Protein 8QCW (pdb70)

Structure (mmCIF, N/CA/C/O backbone):
data_8QCW
#
_entry.id   8QCW
#
_cell.length_a   55.318
_cell.length_b   69.323
_cell.length_c   99.641
_cell.angle_alpha   90.00
_cell.angle_beta   90.00
_cell.angle_gamma   90.00
#
_symmetry.space_group_name_H-M   'P 21 21 21'
#
loop_
_entity.id
_entity.type
_entity.pdbx_description
1 polymer 'non-specific serine/threonine protein kinase'
2 water water
#
loop_
_atom_site.group_PDB
_atom_site.id
_atom_site.type_symbol
_atom_site.label_atom_id
_atom_site.label_alt_id
_atom_site.label_comp_id
_atom_site.label_asym_id
_atom_site.label_entity_id
_atom_site.label_seq_id
_atom_site.pdbx_PDB_ins_code
_atom_site.Cartn_x
_atom_site.Cartn_y
_atom_site.Cartn_z
_atom_site.occupancy
_atom_site.B_iso_or_equiv
_atom_site.auth_seq_id
_atom_site.auth_comp_id
_atom_site.auth_asym_id
_atom_site.auth_atom_id
_atom_site.pdbx_PDB_model_num
ATOM 1 N N . ASN A 1 101 ? 3.373 7.908 27.316 1.00 101.20 101 ASN A N 1
ATOM 2 C CA . ASN A 1 101 ? 2.597 8.903 26.524 1.00 101.06 101 ASN A CA 1
ATOM 3 C C . ASN A 1 101 ? 1.505 8.156 25.756 1.00 99.42 101 ASN A C 1
ATOM 4 O O . ASN A 1 101 ? 0.447 7.882 26.320 1.00 101.06 101 ASN A O 1
ATOM 9 N N . GLU A 1 102 ? 1.769 7.835 24.479 1.00 96.81 102 GLU A N 1
ATOM 10 C CA . GLU A 1 102 ? 0.920 6.981 23.657 1.00 93.16 102 GLU A CA 1
ATOM 11 C C . GLU A 1 102 ? -0.459 7.616 23.458 1.00 93.75 102 GLU A C 1
ATOM 12 O O . GLU A 1 102 ? -0.774 8.055 22.353 1.00 92.76 102 GLU A O 1
ATOM 18 N N . LYS A 1 103 ? -1.272 7.640 24.524 1.00 94.07 103 LYS A N 1
ATOM 19 C CA . LYS A 1 103 ? -2.620 8.193 24.506 1.00 91.80 103 LYS A CA 1
ATOM 20 C C . LYS A 1 103 ? -3.517 7.382 23.570 1.00 91.82 103 LYS A C 1
ATOM 21 O O . LYS A 1 103 ? -4.364 7.942 22.876 1.00 91.97 103 LYS A O 1
ATOM 27 N N . ASP A 1 104 ? -3.323 6.057 23.570 1.00 91.75 104 ASP A N 1
ATOM 28 C CA . ASP A 1 104 ? -4.284 5.133 22.991 1.00 89.95 104 ASP A CA 1
ATOM 29 C C . ASP A 1 104 ? -5.164 4.615 24.125 1.00 87.49 104 ASP A C 1
ATOM 30 O O . ASP A 1 104 ? -4.766 4.647 25.289 1.00 89.09 104 ASP A O 1
ATOM 35 N N . ILE A 1 105 ? -6.347 4.115 23.763 1.00 83.52 105 ILE A N 1
ATOM 36 C CA . ILE A 1 105 ? -7.472 4.039 24.682 1.00 82.21 105 ILE A CA 1
ATOM 37 C C . ILE A 1 105 ? -8.045 2.625 24.681 1.00 77.96 105 ILE A C 1
ATOM 38 O O . ILE A 1 105 ? -7.650 1.790 23.870 1.00 80.82 105 ILE A O 1
ATOM 43 N N . GLU A 1 106 ? -8.993 2.380 25.595 1.00 72.46 106 GLU A N 1
ATOM 44 C CA . GLU A 1 106 ? -9.613 1.073 25.737 1.00 71.85 106 GLU A CA 1
ATOM 45 C C . GLU A 1 106 ? -10.854 1.000 24.851 1.00 68.00 106 GLU A C 1
ATOM 46 O O . GLU A 1 106 ? -11.384 2.022 24.426 1.00 67.26 106 GLU A O 1
ATOM 52 N N . ALA A 1 107 ? -11.303 -0.231 24.586 1.00 65.11 107 ALA A N 1
ATOM 53 C CA . ALA A 1 107 ? -12.584 -0.479 23.946 1.00 62.83 107 ALA A CA 1
ATOM 54 C C . ALA A 1 107 ? -13.480 -1.250 24.909 1.00 61.05 107 ALA A C 1
ATOM 55 O O . ALA A 1 107 ? -13.003 -1.796 25.901 1.00 63.26 107 ALA A O 1
ATOM 57 N N . SER A 1 108 ? -14.781 -1.274 24.604 1.00 60.02 108 SER A N 1
ATOM 58 C CA . SER A 1 108 ? -15.731 -2.146 25.276 1.00 60.08 108 SER A CA 1
ATOM 59 C C . SER A 1 108 ? -16.512 -2.913 24.211 1.00 62.48 108 SER A C 1
ATOM 60 O O . SER A 1 108 ? -16.847 -2.345 23.176 1.00 63.82 108 SER A O 1
ATOM 63 N N . ILE A 1 109 ? -16.776 -4.204 24.460 1.00 63.17 109 ILE A N 1
ATOM 64 C CA . ILE A 1 109 ? -17.333 -5.086 23.443 1.00 65.61 109 ILE A CA 1
ATOM 65 C C . ILE A 1 109 ? -18.747 -5.512 23.842 1.00 68.74 109 ILE A C 1
ATOM 66 O O . ILE A 1 109 ? -19.036 -5.698 25.022 1.00 70.53 109 ILE A O 1
ATOM 71 N N . VAL A 1 110 ? -19.616 -5.655 22.829 1.00 71.65 110 VAL A N 1
ATOM 72 C CA . VAL A 1 110 ? -20.962 -6.186 22.981 1.00 73.82 110 VAL A CA 1
ATOM 73 C C . VAL A 1 110 ? -21.155 -7.273 21.924 1.00 78.28 110 VAL A C 1
ATOM 74 O O . VAL A 1 110 ? -21.192 -6.970 20.733 1.00 76.74 110 VAL A O 1
ATOM 78 N N . SER A 1 111 ? -21.292 -8.530 22.370 1.00 86.27 111 SER A N 1
ATOM 79 C CA . SER A 1 111 ? -21.167 -9.685 21.491 1.00 89.54 111 SER A CA 1
ATOM 80 C C . SER A 1 111 ? -22.242 -10.731 21.787 1.00 92.08 111 SER A C 1
ATOM 81 O O . SER A 1 111 ? -22.934 -10.655 22.800 1.00 94.35 111 SER A O 1
ATOM 84 N N . GLY A 1 112 ? -22.363 -11.706 20.874 1.00 91.96 112 GLY A N 1
ATOM 85 C CA . GLY A 1 112 ? -23.243 -12.852 21.049 1.00 90.93 112 GLY A CA 1
ATOM 86 C C . GLY A 1 112 ? -23.988 -13.240 19.771 1.00 92.34 112 GLY A C 1
ATOM 87 O O . GLY A 1 112 ? -25.193 -13.482 19.817 1.00 87.35 112 GLY A O 1
ATOM 88 N N . ASN A 1 113 ? -23.265 -13.280 18.640 1.00 95.16 113 ASN A N 1
ATOM 89 C CA . ASN A 1 113 ? -23.750 -13.810 17.369 1.00 92.37 113 ASN A CA 1
ATOM 90 C C . ASN A 1 113 ? -24.826 -12.917 16.744 1.00 91.47 113 ASN A C 1
ATOM 91 O O . ASN A 1 113 ? -24.922 -12.853 15.520 1.00 88.12 113 ASN A O 1
ATOM 96 N N . GLY A 1 114 ? -25.648 -12.258 17.573 1.00 92.00 114 GLY A N 1
ATOM 97 C CA . GLY A 1 114 ? -26.648 -11.317 17.090 1.00 91.79 114 GLY A CA 1
ATOM 98 C C . GLY A 1 114 ? -26.018 -10.035 16.547 1.00 92.64 114 GLY A C 1
ATOM 99 O O . GLY A 1 114 ? -26.356 -9.595 15.450 1.00 89.61 114 GLY A O 1
ATOM 100 N N . THR A 1 115 ? -25.113 -9.442 17.339 1.00 95.36 115 THR A N 1
ATOM 101 C CA . THR A 1 115 ? -24.386 -8.239 16.956 1.00 90.91 115 THR A CA 1
ATOM 102 C C . THR A 1 115 ? -22.948 -8.330 17.466 1.00 87.69 115 THR A C 1
ATOM 103 O O . THR A 1 115 ? -22.624 -9.211 18.261 1.00 88.17 115 THR A O 1
ATOM 107 N N . GLU A 1 116 ? -22.096 -7.405 17.000 1.00 80.56 116 GLU A N 1
ATOM 108 C CA . GLU A 1 116 ? -20.687 -7.376 17.367 1.00 76.03 116 GLU A CA 1
ATOM 109 C C . GLU A 1 116 ? -20.199 -5.927 17.354 1.00 72.28 116 GLU A C 1
ATOM 110 O O . GLU A 1 116 ? -19.676 -5.458 16.345 1.00 74.88 116 GLU A O 1
ATOM 116 N N . THR A 1 117 ? -20.361 -5.236 18.493 1.00 65.48 117 THR A N 1
ATOM 117 C CA . THR A 1 117 ? -20.134 -3.801 18.581 1.00 59.47 117 THR A CA 1
ATOM 118 C C . THR A 1 117 ? -18.925 -3.501 19.466 1.00 56.00 117 THR A C 1
ATOM 119 O O . THR A 1 117 ? -18.688 -4.194 20.451 1.00 55.65 117 THR A O 1
ATOM 123 N N . GLY A 1 118 ? -18.172 -2.455 19.098 1.00 53.80 118 GLY A N 1
ATOM 124 C CA . GLY A 1 118 ? -17.087 -1.930 19.912 1.00 53.67 118 GLY A CA 1
ATOM 125 C C . GLY A 1 118 ? -17.252 -0.428 20.137 1.00 56.26 118 GLY A C 1
ATOM 126 O O . GLY A 1 118 ? -17.476 0.305 19.179 1.00 55.27 118 GLY A O 1
ATOM 127 N N . GLN A 1 119 ? -17.137 0.013 21.401 1.00 60.58 119 GLN A N 1
ATOM 128 C CA . GLN A 1 119 ? -17.398 1.396 21.786 1.00 62.47 119 GLN A CA 1
ATOM 129 C C . GLN A 1 119 ? -16.088 2.098 22.145 1.00 62.98 119 GLN A C 1
ATOM 130 O O . GLN A 1 119 ? -15.212 1.493 22.758 1.00 61.48 119 GLN A O 1
ATOM 136 N N . ILE A 1 120 ? -15.991 3.390 21.786 1.00 65.91 120 ILE A N 1
ATOM 137 C CA . ILE A 1 120 ? -14.733 4.128 21.746 1.00 67.29 120 ILE A CA 1
ATOM 138 C C . ILE A 1 120 ? -15.008 5.613 22.017 1.00 68.52 120 ILE A C 1
ATOM 139 O O . ILE A 1 120 ? -16.157 6.049 21.985 1.00 67.03 120 ILE A O 1
ATOM 144 N N . ILE A 1 121 ? -13.940 6.383 22.281 1.00 72.24 121 ILE A N 1
ATOM 145 C CA . ILE A 1 121 ? -14.028 7.720 22.859 1.00 81.64 121 ILE A CA 1
ATOM 146 C C . ILE A 1 121 ? -13.828 8.831 21.822 1.00 82.46 121 ILE A C 1
ATOM 147 O O . ILE A 1 121 ? -13.981 10.000 22.167 1.00 85.24 121 ILE A O 1
ATOM 152 N N . THR A 1 122 ? -13.481 8.478 20.577 1.00 81.62 122 THR A N 1
ATOM 153 C CA . THR A 1 122 ? -12.945 9.415 19.592 1.00 81.41 122 THR A CA 1
ATOM 154 C C . THR A 1 122 ? -11.702 10.087 20.189 1.00 84.63 122 THR A C 1
ATOM 155 O O . THR A 1 122 ? -10.841 9.392 20.721 1.00 88.84 122 THR A O 1
ATOM 159 N N . THR A 1 123 ? -11.558 11.414 20.060 1.00 86.56 123 THR A N 1
ATOM 160 C CA . THR A 1 123 ? -10.399 12.112 20.603 1.00 87.75 123 THR A CA 1
ATOM 161 C C . THR A 1 123 ? -10.863 13.343 21.385 1.00 84.65 123 THR A C 1
ATOM 162 O O . THR A 1 123 ? -12.058 13.623 21.457 1.00 83.26 123 THR A O 1
ATOM 166 N N . ALA A 1 124 ? -9.907 14.049 22.002 1.00 83.44 124 ALA A N 1
ATOM 167 C CA . ALA A 1 124 ? -10.162 15.334 22.633 1.00 79.53 124 ALA A CA 1
ATOM 168 C C . ALA A 1 124 ? -8.833 16.069 22.850 1.00 77.28 124 ALA A C 1
ATOM 169 O O . ALA A 1 124 ? -8.877 17.311 22.958 1.00 74.96 124 ALA A O 1
ATOM 171 N N . GLN A 1 131 ? -12.407 18.933 23.141 1.00 84.17 131 GLN A N 1
ATOM 172 C CA . GLN A 1 131 ? -11.981 18.897 24.569 1.00 82.78 131 GLN A CA 1
ATOM 173 C C . GLN A 1 131 ? -12.808 17.868 25.344 1.00 82.16 131 GLN A C 1
ATOM 174 O O . GLN A 1 131 ? -12.245 17.124 26.145 1.00 80.68 131 GLN A O 1
ATOM 180 N N . PRO A 1 132 ? -14.151 17.789 25.166 1.00 79.91 132 PRO A N 1
ATOM 181 C CA . PRO A 1 132 ? -14.920 16.652 25.674 1.00 76.64 132 PRO A CA 1
ATOM 182 C C . PRO A 1 132 ? -14.950 15.502 24.670 1.00 74.85 132 PRO A C 1
ATOM 183 O O . PRO A 1 132 ? -15.272 15.706 23.500 1.00 76.56 132 PRO A O 1
ATOM 187 N N . LYS A 1 133 ? -14.603 14.297 25.140 1.00 70.82 133 LYS A N 1
ATOM 188 C CA . LYS A 1 133 ? -14.607 13.105 24.308 1.00 67.42 133 LYS A CA 1
ATOM 189 C C . LYS A 1 133 ? -16.050 12.690 24.028 1.00 63.34 133 LYS A C 1
ATOM 190 O O . LYS A 1 133 ? -16.961 13.064 24.764 1.00 63.49 133 LYS A O 1
ATOM 196 N N . GLN A 1 134 ? -16.241 11.911 22.957 1.00 60.05 134 GLN A N 1
ATOM 197 C CA . GLN A 1 134 ? -17.570 11.543 22.496 1.00 59.46 134 GLN A CA 1
ATOM 198 C C . GLN A 1 134 ? -17.607 10.049 22.187 1.00 58.47 134 GLN A C 1
ATOM 199 O O . GLN A 1 134 ? -16.603 9.469 21.787 1.00 55.99 134 GLN A O 1
ATOM 205 N N . THR A 1 135 ? -18.783 9.439 22.363 1.00 60.14 135 THR A N 1
ATOM 206 C CA . THR A 1 135 ? -18.961 8.024 22.080 1.00 60.62 135 THR A CA 1
ATOM 207 C C . THR A 1 135 ? -18.896 7.811 20.570 1.00 57.12 135 THR A C 1
ATOM 208 O O . THR A 1 135 ? -19.553 8.524 19.814 1.00 53.60 135 THR A O 1
ATOM 212 N N . ILE A 1 136 ? -18.075 6.841 20.149 1.00 55.33 136 ILE A N 1
ATOM 213 C CA . ILE A 1 136 ? -18.085 6.354 18.779 1.00 55.47 136 ILE A CA 1
ATOM 214 C C . ILE A 1 136 ? -18.038 4.827 18.818 1.00 53.46 136 ILE A C 1
ATOM 215 O O . ILE A 1 136 ? -17.281 4.242 19.589 1.00 49.18 136 ILE A O 1
ATOM 220 N N . SER A 1 137 ? -18.870 4.195 17.984 1.00 54.39 137 SER A N 1
ATOM 221 C CA . SER A 1 137 ? -19.041 2.752 17.999 1.00 54.05 137 SER A CA 1
ATOM 222 C C . SER A 1 137 ? -18.869 2.191 16.590 1.00 53.74 137 SER A C 1
ATOM 223 O O . SER A 1 137 ? -19.003 2.918 15.608 1.00 52.49 137 SER A O 1
ATOM 226 N N . TYR A 1 138 ? -18.566 0.889 16.515 1.00 53.57 138 TYR A N 1
ATOM 227 C CA . TYR A 1 138 ? -18.438 0.181 15.251 1.00 52.48 138 TYR A CA 1
ATOM 228 C C . TYR A 1 138 ? -19.079 -1.199 15.381 1.00 53.93 138 TYR A C 1
ATOM 229 O O . TYR A 1 138 ? -18.748 -1.944 16.300 1.00 55.59 138 TYR A O 1
ATOM 238 N N . MET A 1 139 ? -19.998 -1.531 14.465 1.00 53.55 139 MET A N 1
ATOM 239 C CA . MET A 1 139 ? -20.393 -2.916 14.263 1.00 54.57 139 MET A CA 1
ATOM 240 C C . MET A 1 139 ? -19.348 -3.583 13.374 1.00 55.08 139 MET A C 1
ATOM 241 O O . MET A 1 139 ? -19.147 -3.156 12.240 1.00 58.23 139 MET A O 1
ATOM 246 N N . ALA A 1 140 ? -18.676 -4.614 13.900 1.00 54.04 140 ALA A N 1
ATOM 247 C CA . ALA A 1 140 ? -17.689 -5.356 13.132 1.00 52.99 140 ALA A CA 1
ATOM 248 C C . ALA A 1 140 ? -18.407 -6.268 12.143 1.00 54.95 140 ALA A C 1
ATOM 249 O O . ALA A 1 140 ? -19.548 -6.659 12.382 1.00 54.55 140 ALA A O 1
ATOM 251 N N . GLU A 1 141 ? -17.729 -6.585 11.032 1.00 58.06 141 GLU A N 1
ATOM 252 C CA . GLU A 1 141 ? -18.241 -7.526 10.047 1.00 61.16 141 GLU A CA 1
ATOM 253 C C . GLU A 1 141 ? -17.152 -7.851 9.025 1.00 64.22 141 GLU A C 1
ATOM 254 O O . GLU A 1 141 ? -16.283 -7.023 8.769 1.00 72.18 141 GLU A O 1
ATOM 260 N N . ARG A 1 142 ? -17.214 -9.065 8.460 1.00 62.13 142 ARG A N 1
ATOM 261 C CA . ARG A 1 142 ? -16.522 -9.418 7.227 1.00 61.78 142 ARG A CA 1
ATOM 262 C C . ARG A 1 142 ? -15.031 -9.086 7.306 1.00 59.70 142 ARG A C 1
ATOM 263 O O . ARG A 1 142 ? -14.625 -7.946 7.085 1.00 59.90 142 ARG A O 1
ATOM 271 N N . VAL A 1 143 ? -14.216 -10.106 7.595 1.00 57.41 143 VAL A N 1
ATOM 272 C CA . VAL A 1 143 ? -12.770 -10.002 7.469 1.00 55.97 143 VAL A CA 1
ATOM 273 C C . VAL A 1 143 ? -12.423 -9.956 5.981 1.00 54.46 143 VAL A C 1
ATOM 274 O O . VAL A 1 143 ? -13.013 -10.687 5.189 1.00 55.04 143 VAL A O 1
ATOM 278 N N . VAL A 1 144 ? -11.463 -9.093 5.615 1.00 54.45 144 VAL A N 1
ATOM 279 C CA . VAL A 1 144 ? -11.131 -8.844 4.218 1.00 55.28 144 VAL A CA 1
ATOM 280 C C . VAL A 1 144 ? -9.622 -8.966 3.998 1.00 56.23 144 VAL A C 1
ATOM 281 O O . VAL A 1 144 ? -9.084 -8.383 3.058 1.00 55.04 144 VAL A O 1
ATOM 285 N N . GLY A 1 145 ? -8.949 -9.751 4.848 1.00 57.52 145 GLY A N 1
ATOM 286 C CA . GLY A 1 145 ? -7.504 -9.903 4.782 1.00 59.30 145 GLY A CA 1
ATOM 287 C C . GLY A 1 145 ? -6.917 -10.223 6.153 1.00 60.93 145 GLY A C 1
ATOM 288 O O . GLY A 1 145 ? -7.583 -10.034 7.170 1.00 61.90 145 GLY A O 1
ATOM 289 N N . THR A 1 146 ? -5.668 -10.705 6.163 1.00 62.27 146 THR A N 1
ATOM 290 C CA . THR A 1 146 ? -5.005 -11.091 7.399 1.00 64.01 146 THR A CA 1
ATOM 291 C C . THR A 1 146 ? -3.627 -10.434 7.472 1.00 64.81 146 THR A C 1
ATOM 292 O O . THR A 1 146 ? -3.523 -9.246 7.773 1.00 65.93 146 THR A O 1
ATOM 296 N N . GLY A 1 147 ? -2.580 -11.217 7.184 1.00 63.68 147 GLY A N 1
ATOM 297 C CA . GLY A 1 147 ? -1.210 -10.832 7.484 1.00 63.94 147 GLY A CA 1
ATOM 298 C C . GLY A 1 147 ? -0.668 -11.617 8.676 1.00 62.71 147 GLY A C 1
ATOM 299 O O . GLY A 1 147 ? -1.435 -12.243 9.408 1.00 61.32 147 GLY A O 1
ATOM 300 N N . SER A 1 148 ? 0.657 -11.560 8.860 1.00 61.74 148 SER A N 1
ATOM 301 C CA . SER A 1 148 ? 1.344 -12.342 9.878 1.00 62.51 148 SER A CA 1
ATOM 302 C C . SER A 1 148 ? 0.972 -11.858 11.277 1.00 63.14 148 SER A C 1
ATOM 303 O O . SER A 1 148 ? 0.985 -12.644 12.222 1.00 61.93 148 SER A O 1
ATOM 306 N N . PHE A 1 149 ? 0.669 -10.560 11.402 1.00 66.59 149 PHE A N 1
ATOM 307 C CA . PHE A 1 149 ? 0.227 -9.987 12.662 1.00 71.01 149 PHE A CA 1
ATOM 308 C C . PHE A 1 149 ? -1.045 -9.176 12.430 1.00 67.83 149 PHE A C 1
ATOM 309 O O . PHE A 1 149 ? -0.984 -7.994 12.097 1.00 64.65 149 PHE A O 1
ATOM 317 N N . GLY A 1 150 ? -2.190 -9.849 12.589 1.00 66.55 150 GLY A N 1
ATOM 318 C CA . GLY A 1 150 ? -3.482 -9.186 12.642 1.00 67.04 150 GLY A CA 1
ATOM 319 C C . GLY A 1 150 ? -4.384 -9.553 11.467 1.00 64.35 150 GLY A C 1
ATOM 320 O O . GLY A 1 150 ? -4.022 -10.378 10.629 1.00 62.96 150 GLY A O 1
ATOM 321 N N . VAL A 1 151 ? -5.569 -8.927 11.442 1.00 61.03 151 VAL A N 1
ATOM 322 C CA . VAL A 1 151 ? -6.538 -9.084 10.369 1.00 56.92 151 VAL A CA 1
ATOM 323 C C . VAL A 1 151 ? -7.192 -7.732 10.101 1.00 53.30 151 VAL A C 1
ATOM 324 O O . VAL A 1 151 ? -7.372 -6.936 11.020 1.00 54.45 151 VAL A O 1
ATOM 328 N N . VAL A 1 152 ? -7.541 -7.492 8.832 1.00 49.57 152 VAL A N 1
ATOM 329 C CA . VAL A 1 152 ? -8.332 -6.335 8.448 1.00 46.53 152 VAL A CA 1
ATOM 330 C C . VAL A 1 152 ? -9.781 -6.792 8.334 1.00 44.99 152 VAL A C 1
ATOM 331 O O . VAL A 1 152 ? -10.063 -7.763 7.638 1.00 43.95 152 VAL A O 1
ATOM 335 N N . PHE A 1 153 ? -10.687 -6.086 9.021 1.00 45.14 153 PHE A N 1
ATOM 336 C CA . PHE A 1 153 ? -12.106 -6.394 8.950 1.00 45.26 153 PHE A CA 1
ATOM 337 C C . PHE A 1 153 ? -12.901 -5.112 8.722 1.00 45.09 153 PHE A C 1
ATOM 338 O O . PHE A 1 153 ? -12.535 -4.048 9.218 1.00 42.99 153 PHE A O 1
ATOM 346 N N . GLN A 1 154 ? -13.992 -5.244 7.959 1.00 46.35 154 GLN A N 1
ATOM 347 C CA . GLN A 1 154 ? -14.929 -4.156 7.734 1.00 47.53 154 GLN A CA 1
ATOM 348 C C . GLN A 1 154 ? -15.650 -3.810 9.032 1.00 46.26 154 GLN A C 1
ATOM 349 O O . GLN A 1 154 ? -15.746 -4.630 9.940 1.00 46.65 154 GLN A O 1
ATOM 355 N N . ALA A 1 155 ? -16.171 -2.583 9.093 1.00 46.79 155 ALA A N 1
ATOM 356 C CA . ALA A 1 155 ? -17.011 -2.168 10.202 1.00 48.06 155 ALA A CA 1
ATOM 357 C C . ALA A 1 155 ? -17.911 -1.015 9.763 1.00 48.18 155 ALA A C 1
ATOM 358 O O . ALA A 1 155 ? -17.593 -0.294 8.821 1.00 46.82 155 ALA A O 1
ATOM 360 N N . LYS A 1 156 ? -19.046 -0.876 10.454 1.00 48.63 156 LYS A N 1
ATOM 361 C CA . LYS A 1 156 ? -19.954 0.239 10.253 1.00 50.32 156 LYS A CA 1
ATOM 362 C C . LYS A 1 156 ? -19.887 1.142 11.479 1.00 51.00 156 LYS A C 1
ATOM 363 O O . LYS A 1 156 ? -20.208 0.701 12.580 1.00 54.11 156 LYS A O 1
ATOM 369 N N . CYS A 1 157 ? -19.467 2.397 11.278 1.00 50.61 157 CYS A N 1
ATOM 370 C CA . CYS A 1 157 ? -19.488 3.388 12.342 1.00 50.13 157 CYS A CA 1
ATOM 371 C C . CYS A 1 157 ? -20.941 3.735 12.664 1.00 49.79 157 CYS A C 1
ATOM 372 O O . CYS A 1 157 ? -21.609 4.400 11.876 1.00 49.96 157 CYS A O 1
ATOM 375 N N . LEU A 1 158 ? -21.415 3.270 13.828 1.00 47.93 158 LEU A N 1
ATOM 376 C CA . LEU A 1 158 ? -22.830 3.283 14.163 1.00 46.96 158 LEU A CA 1
ATOM 377 C C . LEU A 1 158 ? -23.342 4.714 14.310 1.00 46.87 158 LEU A C 1
ATOM 378 O O . LEU A 1 158 ? -24.518 4.972 14.060 1.00 46.13 158 LEU A O 1
ATOM 383 N N . GLU A 1 159 ? -22.460 5.632 14.724 1.00 48.59 159 GLU A N 1
ATOM 384 C CA . GLU A 1 159 ? -22.828 7.028 14.907 1.00 51.94 159 GLU A CA 1
ATOM 385 C C . GLU A 1 159 ? -23.040 7.694 13.548 1.00 52.66 159 GLU A C 1
ATOM 386 O O . GLU A 1 159 ? -24.126 8.195 13.267 1.00 54.15 159 GLU A O 1
ATOM 392 N N . THR A 1 160 ? -21.996 7.688 12.712 1.00 52.75 160 THR A N 1
ATOM 393 C CA . THR A 1 160 ? -22.013 8.410 11.449 1.00 53.81 160 THR A CA 1
ATOM 394 C C . THR A 1 160 ? -22.794 7.615 10.405 1.00 55.25 160 THR A C 1
ATOM 395 O O . THR A 1 160 ? -23.739 8.127 9.809 1.00 57.80 160 THR A O 1
ATOM 399 N N . GLY A 1 161 ? -22.389 6.357 10.202 1.00 55.24 161 GLY A N 1
ATOM 400 C CA . GLY A 1 161 ? -22.926 5.516 9.145 1.00 52.85 161 GLY A CA 1
ATOM 401 C C . GLY A 1 161 ? -21.812 5.012 8.233 1.00 52.62 161 GLY A C 1
ATOM 402 O O . GLY A 1 161 ? -21.891 3.905 7.706 1.00 52.20 161 GLY A O 1
ATOM 403 N N . GLU A 1 162 ? -20.784 5.853 8.062 1.00 54.47 162 GLU A N 1
ATOM 404 C CA . GLU A 1 162 ? -19.584 5.522 7.310 1.00 57.83 162 GLU A CA 1
ATOM 405 C C . GLU A 1 162 ? -19.121 4.099 7.611 1.00 56.03 162 GLU A C 1
ATOM 406 O O . GLU A 1 162 ? -18.917 3.739 8.768 1.00 57.31 162 GLU A O 1
ATOM 412 N N . ALA A 1 163 ? -18.947 3.307 6.548 1.00 52.77 163 ALA A N 1
ATOM 413 C CA . ALA A 1 163 ? -18.205 2.061 6.630 1.00 49.60 163 ALA A CA 1
ATOM 414 C C . ALA A 1 163 ? -16.720 2.385 6.762 1.00 47.73 163 ALA A C 1
ATOM 415 O O . ALA A 1 163 ? -16.251 3.370 6.196 1.00 49.33 163 ALA A O 1
ATOM 417 N N . VAL A 1 164 ? -15.994 1.555 7.521 1.00 46.01 164 VAL A N 1
ATOM 418 C CA . VAL A 1 164 ? -14.564 1.738 7.725 1.00 43.96 164 VAL A CA 1
ATOM 419 C C . VAL A 1 164 ? -13.874 0.379 7.655 1.00 42.33 164 VAL A C 1
ATOM 420 O O . VAL A 1 164 ? -14.530 -0.662 7.685 1.00 41.39 164 VAL A O 1
ATOM 424 N N . ALA A 1 165 ? -12.542 0.416 7.547 1.00 41.17 165 ALA A N 1
ATOM 425 C CA . ALA A 1 165 ? -11.716 -0.779 7.532 1.00 40.86 165 ALA A CA 1
ATOM 426 C C . ALA A 1 165 ? -10.785 -0.755 8.742 1.00 41.20 165 ALA A C 1
ATOM 427 O O . ALA A 1 165 ? -9.865 0.058 8.796 1.00 41.19 165 ALA A O 1
ATOM 429 N N . ILE A 1 166 ? -11.043 -1.650 9.705 1.00 41.21 166 ILE A N 1
ATOM 430 C CA . ILE A 1 166 ? -10.302 -1.692 10.956 1.00 40.30 166 ILE A CA 1
ATOM 431 C C . ILE A 1 166 ? -9.243 -2.787 10.865 1.00 38.51 166 ILE A C 1
ATOM 432 O O . ILE A 1 166 ? -9.574 -3.956 10.697 1.00 36.63 166 ILE A O 1
ATOM 437 N N . LYS A 1 167 ? -7.971 -2.389 10.980 1.00 39.95 167 LYS A N 1
ATOM 438 C CA . LYS A 1 167 ? -6.866 -3.332 11.011 1.00 42.33 167 LYS A CA 1
ATOM 439 C C . LYS A 1 167 ? -6.554 -3.679 12.464 1.00 44.33 167 LYS A C 1
ATOM 440 O O . LYS A 1 167 ? -5.955 -2.878 13.180 1.00 42.82 167 LYS A O 1
ATOM 446 N N . LYS A 1 168 ? -6.973 -4.879 12.885 1.00 46.93 168 LYS A N 1
ATOM 447 C CA . LYS A 1 168 ? -6.674 -5.383 14.215 1.00 49.17 168 LYS A CA 1
ATOM 448 C C . LYS A 1 168 ? -5.281 -6.005 14.195 1.00 50.72 168 LYS A C 1
ATOM 449 O O . LYS A 1 168 ? -5.086 -7.041 13.569 1.00 49.39 168 LYS A O 1
ATOM 455 N N . VAL A 1 169 ? -4.322 -5.360 14.873 1.00 54.85 169 VAL A N 1
ATOM 456 C CA . VAL A 1 169 ? -2.947 -5.835 14.927 1.00 58.81 169 VAL A CA 1
ATOM 457 C C . VAL A 1 169 ? -2.713 -6.522 16.269 1.00 65.22 169 VAL A C 1
ATOM 458 O O . VAL A 1 169 ? -3.002 -5.952 17.319 1.00 67.57 169 VAL A O 1
ATOM 462 N N . LEU A 1 170 ? -2.166 -7.742 16.216 1.00 69.45 170 LEU A N 1
ATOM 463 C CA . LEU A 1 170 ? -1.821 -8.491 17.412 1.00 72.20 170 LEU A CA 1
ATOM 464 C C . LEU A 1 170 ? -0.509 -7.944 17.973 1.00 74.47 170 LEU A C 1
ATOM 465 O O . LEU A 1 170 ? 0.510 -7.963 17.286 1.00 77.00 170 LEU A O 1
ATOM 470 N N . GLN A 1 171 ? -0.554 -7.454 19.221 1.00 75.54 171 GLN A N 1
ATOM 471 C CA . GLN A 1 171 ? 0.586 -6.808 19.854 1.00 76.71 171 GLN A CA 1
ATOM 472 C C . GLN A 1 171 ? 1.579 -7.857 20.348 1.00 82.38 171 GLN A C 1
ATOM 473 O O . GLN A 1 171 ? 1.557 -8.234 21.519 1.00 81.94 171 GLN A O 1
ATOM 479 N N . ASP A 1 172 ? 2.456 -8.305 19.441 1.00 87.65 172 ASP A N 1
ATOM 480 C CA . ASP A 1 172 ? 3.528 -9.232 19.768 1.00 89.22 172 ASP A CA 1
ATOM 481 C C . ASP A 1 172 ? 4.853 -8.487 19.619 1.00 89.54 172 ASP A C 1
ATOM 482 O O . ASP A 1 172 ? 5.143 -7.960 18.546 1.00 83.67 172 ASP A O 1
ATOM 487 N N . LYS A 1 173 ? 5.641 -8.448 20.704 1.00 92.77 173 LYS A N 1
ATOM 488 C CA . LYS A 1 173 ? 6.818 -7.595 20.795 1.00 92.68 173 LYS A CA 1
ATOM 489 C C . LYS A 1 173 ? 7.679 -7.780 19.546 1.00 99.22 173 LYS A C 1
ATOM 490 O O . LYS A 1 173 ? 7.910 -6.820 18.814 1.00 102.08 173 LYS A O 1
ATOM 496 N N . ARG A 1 174 ? 8.139 -9.019 19.321 1.00 105.05 174 ARG A N 1
ATOM 497 C CA . ARG A 1 174 ? 8.753 -9.435 18.068 1.00 104.33 174 ARG A CA 1
ATOM 498 C C . ARG A 1 174 ? 9.695 -8.350 17.543 1.00 101.01 174 ARG A C 1
ATOM 499 O O . ARG A 1 174 ? 10.838 -8.259 17.992 1.00 98.93 174 ARG A O 1
ATOM 507 N N . TYR A 1 175 ? 9.202 -7.532 16.600 1.00 95.57 175 TYR A N 1
ATOM 508 C CA . TYR A 1 175 ? 9.994 -6.493 15.958 1.00 89.72 175 TYR A CA 1
ATOM 509 C C . TYR A 1 175 ? 9.193 -5.192 15.919 1.00 85.43 175 TYR A C 1
ATOM 510 O O . TYR A 1 175 ? 8.135 -5.085 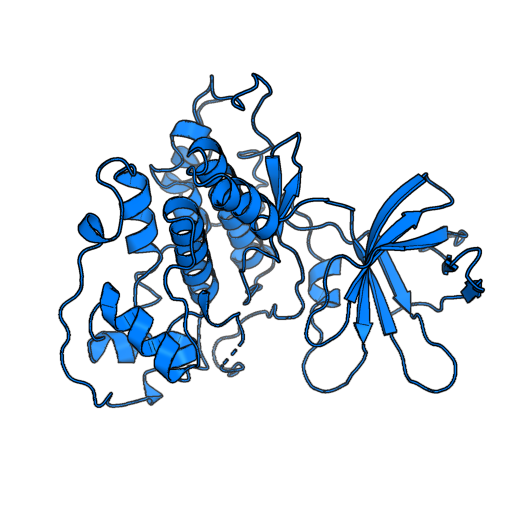16.537 1.00 80.46 175 TYR A O 1
ATOM 519 N N . LYS A 1 176 ? 9.733 -4.209 15.187 1.00 82.77 176 LYS A N 1
ATOM 520 C CA . LYS A 1 176 ? 9.294 -2.823 15.235 1.00 81.90 176 LYS A CA 1
ATOM 521 C C . LYS A 1 176 ? 7.818 -2.670 14.872 1.00 80.79 176 LYS A C 1
ATOM 522 O O . LYS A 1 176 ? 7.280 -3.439 14.077 1.00 79.09 176 LYS A O 1
ATOM 528 N N . ASN A 1 177 ? 7.189 -1.646 15.468 1.00 80.59 177 ASN A N 1
ATOM 529 C CA . ASN A 1 177 ? 5.848 -1.208 15.112 1.00 79.29 177 ASN A CA 1
ATOM 530 C C . ASN A 1 177 ? 5.964 -0.222 13.950 1.00 78.05 177 ASN A C 1
ATOM 531 O O . ASN A 1 177 ? 5.784 -0.610 12.798 1.00 81.04 177 ASN A O 1
ATOM 536 N N . ARG A 1 178 ? 6.252 1.049 14.273 1.00 76.04 178 ARG A N 1
ATOM 537 C CA . ARG A 1 178 ? 6.423 2.127 13.306 1.00 73.74 178 ARG A CA 1
ATOM 538 C C . ARG A 1 178 ? 5.173 2.353 12.451 1.00 70.52 178 ARG A C 1
ATOM 539 O O . ARG A 1 178 ? 5.041 3.413 11.844 1.00 68.53 178 ARG A O 1
ATOM 547 N N . GLU A 1 179 ? 4.258 1.376 12.405 1.00 70.07 179 GLU A N 1
ATOM 548 C CA . GLU A 1 179 ? 3.078 1.457 11.560 1.00 69.09 179 GLU A CA 1
ATOM 549 C C . GLU A 1 179 ? 2.224 2.651 11.981 1.00 68.59 179 GLU A C 1
ATOM 550 O O . GLU A 1 179 ? 1.866 3.480 11.147 1.00 67.52 179 GLU A O 1
ATOM 556 N N . LEU A 1 180 ? 1.911 2.725 13.280 1.00 68.61 180 LEU A N 1
ATOM 557 C CA . LEU A 1 180 ? 1.092 3.795 13.829 1.00 66.87 180 LEU A CA 1
ATOM 558 C C . LEU A 1 180 ? 1.827 5.128 13.704 1.00 64.49 180 LEU A C 1
ATOM 559 O O . LEU A 1 180 ? 1.215 6.136 13.361 1.00 62.10 180 LEU A O 1
ATOM 564 N N . GLN A 1 181 ? 3.140 5.121 13.972 1.00 63.08 181 GLN A N 1
ATOM 565 C CA . GLN A 1 181 ? 3.952 6.326 13.887 1.00 62.68 181 GLN A CA 1
ATOM 566 C C . GLN A 1 181 ? 3.775 6.974 12.515 1.00 59.49 181 GLN A C 1
ATOM 567 O O . GLN A 1 181 ? 3.514 8.172 12.427 1.00 58.53 181 GLN A O 1
ATOM 573 N N . VAL A 1 182 ? 3.913 6.164 11.455 1.00 57.08 182 VAL A N 1
ATOM 574 C CA . VAL A 1 182 ? 3.792 6.623 10.078 1.00 53.98 182 VAL A CA 1
ATOM 575 C C . VAL A 1 182 ? 2.360 7.089 9.815 1.00 52.54 182 VAL A C 1
ATOM 576 O O . VAL A 1 182 ? 2.147 8.196 9.325 1.00 49.25 182 VAL A O 1
ATOM 580 N N . MET A 1 183 ? 1.397 6.225 10.155 1.00 54.78 183 MET A N 1
ATOM 581 C CA . MET A 1 183 ? -0.016 6.436 9.876 1.00 58.14 183 MET A CA 1
ATOM 582 C C . MET A 1 183 ? -0.496 7.783 10.422 1.00 58.59 183 MET A C 1
ATOM 583 O O . MET A 1 183 ? -1.257 8.482 9.755 1.00 56.99 183 MET A O 1
ATOM 588 N N . ARG A 1 184 ? -0.054 8.138 11.636 1.00 59.13 184 ARG A N 1
ATOM 589 C CA . ARG A 1 184 ? -0.462 9.378 12.278 1.00 59.82 184 ARG A CA 1
ATOM 590 C C . ARG A 1 184 ? -0.031 10.588 11.451 1.00 61.13 184 ARG A C 1
ATOM 591 O O . ARG A 1 184 ? -0.756 11.579 11.389 1.00 65.19 184 ARG A O 1
ATOM 599 N N . THR A 1 185 ? 1.148 10.499 10.820 1.00 59.18 185 THR A N 1
ATOM 600 C CA . THR A 1 185 ? 1.824 11.669 10.284 1.00 57.15 185 THR A CA 1
ATOM 601 C C . THR A 1 185 ? 1.803 11.698 8.755 1.00 57.86 185 THR A C 1
ATOM 602 O O . THR A 1 185 ? 2.601 12.417 8.156 1.00 57.49 185 THR A O 1
ATOM 606 N N . VAL A 1 186 ? 0.891 10.943 8.127 1.00 57.69 186 VAL A N 1
ATOM 607 C CA . VAL A 1 186 ? 0.805 10.915 6.673 1.00 56.65 186 VAL A CA 1
ATOM 608 C C . VAL A 1 186 ? -0.521 11.531 6.237 1.00 54.73 186 VAL A C 1
ATOM 609 O O . VAL A 1 186 ? -1.564 11.250 6.823 1.00 52.56 186 VAL A O 1
ATOM 613 N N . ASP A 1 187 ? -0.452 12.371 5.195 1.00 54.91 187 ASP A N 1
ATOM 614 C CA . ASP A 1 187 ? -1.610 13.064 4.655 1.00 55.84 187 ASP A CA 1
ATOM 615 C C . ASP A 1 187 ? -1.395 13.267 3.156 1.00 52.77 187 ASP A C 1
ATOM 616 O O . ASP A 1 187 ? -0.737 14.222 2.744 1.00 49.62 187 ASP A O 1
ATOM 621 N N . HIS A 1 188 ? -1.953 12.350 2.354 1.00 51.81 188 HIS A N 1
ATOM 622 C CA . HIS A 1 188 ? -1.801 12.382 0.908 1.00 51.71 188 HIS A CA 1
ATOM 623 C C . HIS A 1 188 ? -2.963 11.630 0.262 1.00 49.91 188 HIS A C 1
ATOM 624 O O . HIS A 1 188 ? -3.426 10.631 0.807 1.00 49.77 188 HIS A O 1
ATOM 631 N N . PRO A 1 189 ? -3.482 12.081 -0.907 1.00 48.81 189 PRO A N 1
ATOM 632 C CA . PRO A 1 189 ? -4.618 11.419 -1.559 1.00 47.33 189 PRO A CA 1
ATOM 633 C C . PRO A 1 189 ? -4.447 9.937 -1.891 1.00 45.55 189 PRO A C 1
ATOM 634 O O . PRO A 1 189 ? -5.437 9.231 -2.060 1.00 44.46 189 PRO A O 1
ATOM 638 N N . ASN A 1 190 ? -3.193 9.477 -1.994 1.00 45.28 190 ASN A N 1
ATOM 639 C CA . ASN A 1 190 ? -2.894 8.133 -2.463 1.00 45.32 190 ASN A CA 1
ATOM 640 C C . ASN A 1 190 ? -2.242 7.308 -1.351 1.00 43.57 190 ASN A C 1
ATOM 641 O O . ASN A 1 190 ? -1.577 6.310 -1.624 1.00 40.69 190 ASN A O 1
ATOM 646 N N . ILE A 1 191 ? -2.442 7.734 -0.097 1.00 44.66 191 ILE A N 1
ATOM 647 C CA . ILE A 1 191 ? -2.172 6.909 1.070 1.00 45.58 191 ILE A CA 1
ATOM 648 C C . ILE A 1 191 ? -3.427 6.936 1.941 1.00 44.77 191 ILE A C 1
ATOM 649 O O . ILE A 1 191 ? -4.163 7.921 1.932 1.00 44.45 191 ILE A O 1
ATOM 654 N N . VAL A 1 192 ? -3.676 5.843 2.671 1.00 45.14 192 VAL A N 1
ATOM 655 C CA . VAL A 1 192 ? -4.933 5.675 3.388 1.00 45.87 192 VAL A CA 1
ATOM 656 C C . VAL A 1 192 ? -4.952 6.588 4.611 1.00 46.02 192 VAL A C 1
ATOM 657 O O . VAL A 1 192 ? -3.933 6.790 5.269 1.00 45.90 192 VAL A O 1
ATOM 661 N N . LYS A 1 193 ? -6.141 7.116 4.912 1.00 46.85 193 LYS A N 1
ATOM 662 C CA . LYS A 1 193 ? -6.329 8.026 6.026 1.00 48.68 193 LYS A CA 1
ATOM 663 C C . LYS A 1 193 ? -6.627 7.214 7.284 1.00 48.43 193 LYS A C 1
ATOM 664 O O . LYS A 1 193 ? -7.553 6.403 7.305 1.00 47.19 193 LYS A O 1
ATOM 670 N N . LEU A 1 194 ? -5.815 7.433 8.324 1.00 48.36 194 LEU A N 1
ATOM 671 C CA . LEU A 1 194 ? -6.105 6.935 9.657 1.00 47.32 194 LEU A CA 1
ATOM 672 C C . LEU A 1 194 ? -7.184 7.821 10.275 1.00 47.92 194 LEU A C 1
ATOM 673 O O . LEU A 1 194 ? -7.102 9.044 10.188 1.00 49.25 194 LEU A O 1
ATOM 678 N N . LYS A 1 195 ? -8.199 7.196 10.880 1.00 48.86 195 LYS A N 1
ATOM 679 C CA . LYS A 1 195 ? -9.321 7.922 11.458 1.00 49.61 195 LYS A CA 1
ATOM 680 C C . LYS A 1 195 ? -9.252 7.842 12.981 1.00 52.03 195 LYS A C 1
ATOM 681 O O . LYS A 1 195 ? -9.438 8.846 13.668 1.00 51.91 195 LYS A O 1
ATOM 687 N N . HIS A 1 196 ? -8.990 6.637 13.499 1.00 53.71 196 HIS A N 1
ATOM 688 C CA . HIS A 1 196 ? -8.930 6.413 14.932 1.00 55.57 196 HIS A CA 1
ATOM 689 C C . HIS A 1 196 ? -8.082 5.176 15.212 1.00 53.11 196 HIS A C 1
ATOM 690 O O . HIS A 1 196 ? -7.845 4.371 14.315 1.00 53.45 196 HIS A O 1
ATOM 697 N N . CYS A 1 197 ? -7.603 5.058 16.455 1.00 52.06 197 CYS A N 1
ATOM 698 C CA . CYS A 1 197 ? -6.933 3.853 16.918 1.00 52.77 197 CYS A CA 1
ATOM 699 C C . CYS A 1 197 ? -7.291 3.587 18.377 1.00 52.26 197 CYS A C 1
ATOM 700 O O . CYS A 1 197 ? -7.527 4.518 19.141 1.00 53.65 197 CYS A O 1
ATOM 703 N N . PHE A 1 198 ? -7.324 2.303 18.751 1.00 53.24 198 PHE A N 1
ATOM 704 C CA . PHE A 1 198 ? -7.732 1.903 20.088 1.00 54.34 198 PHE A CA 1
ATOM 705 C C . PHE A 1 198 ? -7.292 0.468 20.369 1.00 58.38 198 PHE A C 1
ATOM 706 O O . PHE A 1 198 ? -6.776 -0.211 19.485 1.00 61.21 198 PHE A O 1
ATOM 714 N N . PHE A 1 199 ? -7.516 0.017 21.611 1.00 62.61 199 PHE A N 1
ATOM 715 C CA . PHE A 1 199 ? -7.165 -1.331 22.029 1.00 65.62 199 PHE A CA 1
ATOM 716 C C . PHE A 1 199 ? -8.418 -2.196 22.138 1.00 66.22 199 PHE A C 1
ATOM 717 O O . PHE A 1 199 ? -9.455 -1.734 22.604 1.00 61.27 199 PHE A O 1
ATOM 725 N N . SER A 1 200 ? -8.289 -3.460 21.713 1.00 71.19 200 SER A N 1
ATOM 726 C CA . SER A 1 200 ? -9.385 -4.415 21.703 1.00 77.35 200 SER A CA 1
ATOM 727 C C . SER A 1 200 ? -8.950 -5.697 22.407 1.00 82.74 200 SER A C 1
ATOM 728 O O . SER A 1 200 ? -8.850 -6.751 21.779 1.00 85.06 200 SER A O 1
ATOM 731 N N . THR A 1 201 ? -8.695 -5.589 23.716 1.00 86.30 201 THR A N 1
ATOM 732 C CA . THR A 1 201 ? -8.275 -6.726 24.520 1.00 86.46 201 THR A CA 1
ATOM 733 C C . THR A 1 201 ? -9.512 -7.473 25.018 1.00 86.93 201 THR A C 1
ATOM 734 O O . THR A 1 201 ? -10.593 -6.895 25.118 1.00 84.68 201 THR A O 1
ATOM 738 N N . THR A 1 202 ? -9.330 -8.765 25.317 1.00 92.96 202 TH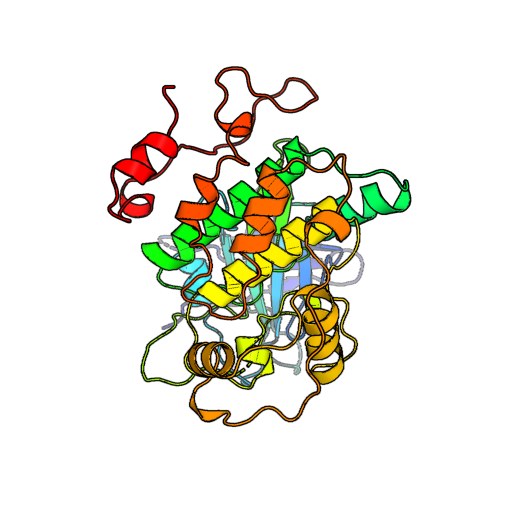R A N 1
ATOM 739 C CA . THR A 1 202 ? -10.392 -9.621 25.829 1.00 98.97 202 THR A CA 1
ATOM 740 C C . THR A 1 202 ? -9.782 -10.632 26.801 1.00 104.47 202 THR A C 1
ATOM 741 O O . THR A 1 202 ? -8.581 -10.589 27.063 1.00 104.21 202 THR A O 1
ATOM 745 N N . ASP A 1 203 ? -10.623 -11.527 27.341 1.00 110.92 203 ASP A N 1
ATOM 746 C CA . ASP A 1 203 ? -10.241 -12.439 28.411 1.00 115.11 203 ASP A CA 1
ATOM 747 C C . ASP A 1 203 ? -8.872 -13.062 28.142 1.00 116.87 203 ASP A C 1
ATOM 748 O O . ASP A 1 203 ? -8.655 -13.659 27.089 1.00 114.75 203 ASP A O 1
ATOM 753 N N . LYS A 1 204 ? -7.971 -12.926 29.126 1.00 117.67 204 LYS A N 1
ATOM 754 C CA . LYS A 1 204 ? -6.623 -13.472 29.064 1.00 116.38 204 LYS A CA 1
ATOM 755 C C . LYS A 1 204 ? -5.974 -13.020 27.754 1.00 116.93 204 LYS A C 1
ATOM 756 O O . LYS A 1 204 ? -5.733 -11.827 27.579 1.00 114.02 204 LYS A O 1
ATOM 762 N N . ASP A 1 205 ? -5.710 -13.968 26.840 1.00 116.05 205 ASP A N 1
ATOM 763 C CA . ASP A 1 205 ? -5.120 -13.679 25.541 1.00 115.84 205 ASP A CA 1
ATOM 764 C C . ASP A 1 205 ? -4.046 -12.602 25.710 1.00 115.43 205 ASP A C 1
ATOM 765 O O . ASP A 1 205 ? -3.152 -12.758 26.542 1.00 117.40 205 ASP A O 1
ATOM 770 N N . GLU A 1 206 ? -4.130 -11.520 24.922 1.00 111.25 206 GLU A N 1
ATOM 771 C CA . GLU A 1 206 ? -3.246 -10.375 25.082 1.00 104.10 206 GLU A CA 1
ATOM 772 C C . GLU A 1 206 ? -3.900 -9.147 24.443 1.00 94.98 206 GLU A C 1
ATOM 773 O O . GLU A 1 206 ? -5.121 -9.099 24.297 1.00 90.09 206 GLU A O 1
ATOM 779 N N . LEU A 1 207 ? -3.078 -8.155 24.074 1.00 86.66 207 LEU A N 1
ATOM 780 C CA . LEU A 1 207 ? -3.561 -6.855 23.639 1.00 81.15 207 LEU A CA 1
ATOM 781 C C . LEU A 1 207 ? -3.600 -6.795 22.113 1.00 76.81 207 LEU A C 1
ATOM 782 O O . LEU A 1 207 ? -2.686 -7.270 21.443 1.00 77.51 207 LEU A O 1
ATOM 787 N N . TYR A 1 208 ? -4.683 -6.216 21.579 1.00 72.28 208 TYR A N 1
ATOM 788 C CA . TYR A 1 208 ? -4.805 -5.924 20.160 1.00 68.45 208 TYR A CA 1
ATOM 789 C C . TYR A 1 208 ? -4.850 -4.411 19.975 1.00 62.29 208 TYR A C 1
ATOM 790 O O . TYR A 1 208 ? -5.563 -3.724 20.701 1.00 59.14 208 TYR A O 1
ATOM 799 N N . LEU A 1 209 ? -4.090 -3.906 18.998 1.00 60.03 209 LEU A N 1
ATOM 800 C CA . LEU A 1 209 ? -4.170 -2.511 18.597 1.00 57.53 209 LEU A CA 1
ATOM 801 C C . LEU A 1 209 ? -4.999 -2.415 17.319 1.00 54.91 209 LEU A C 1
ATOM 802 O O . LEU A 1 209 ? -4.696 -3.080 16.331 1.00 53.44 209 LEU A O 1
ATOM 807 N N . ASN A 1 210 ? -6.038 -1.573 17.354 1.00 53.57 210 ASN A N 1
ATOM 808 C CA . ASN A 1 210 ? -6.949 -1.416 16.233 1.00 53.27 210 ASN A CA 1
ATOM 809 C C . ASN A 1 210 ? -6.665 -0.086 15.543 1.00 50.76 210 ASN A C 1
ATOM 810 O O . ASN A 1 210 ? -6.596 0.949 16.199 1.00 48.61 210 ASN A O 1
ATOM 815 N N . LEU A 1 211 ? -6.484 -0.144 14.218 1.00 49.52 211 LEU A N 1
ATOM 816 C CA . LEU A 1 211 ? -6.272 1.033 13.393 1.00 48.46 211 LEU A CA 1
ATOM 817 C C . LEU A 1 211 ? -7.495 1.218 12.500 1.00 47.35 211 LEU A C 1
ATOM 818 O O . LEU A 1 211 ? -7.721 0.419 11.596 1.00 47.62 211 LEU A O 1
ATOM 823 N N . VAL A 1 212 ? -8.284 2.265 12.773 1.00 47.69 212 VAL A N 1
ATOM 824 C CA . VAL A 1 212 ? -9.504 2.532 12.026 1.00 48.04 212 VAL A CA 1
ATOM 825 C C . VAL A 1 212 ? -9.149 3.340 10.781 1.00 47.56 212 VAL A C 1
ATOM 826 O O . VAL A 1 212 ? -8.929 4.545 10.874 1.00 47.56 212 VAL A O 1
ATOM 830 N N . LEU A 1 213 ? -9.109 2.665 9.624 1.00 47.97 213 LEU A N 1
ATOM 831 C CA . LEU A 1 213 ? -8.770 3.308 8.362 1.00 48.05 213 LEU A CA 1
ATOM 832 C C . LEU A 1 213 ? -10.040 3.511 7.538 1.00 48.37 213 LEU A C 1
ATOM 833 O O . LEU A 1 213 ? -11.055 2.862 7.783 1.00 48.24 213 LEU A O 1
ATOM 838 N N . GLU A 1 214 ? -9.967 4.432 6.569 1.00 49.99 214 GLU A N 1
ATOM 839 C CA . GLU A 1 214 ? -11.078 4.726 5.674 1.00 54.31 214 GLU A CA 1
ATOM 840 C C . GLU A 1 214 ? -11.366 3.512 4.792 1.00 57.12 214 GLU A C 1
ATOM 841 O O . GLU A 1 214 ? -10.445 2.801 4.398 1.00 59.37 214 GLU A O 1
ATOM 847 N N . PHE A 1 215 ? -12.648 3.294 4.471 1.00 58.41 215 PHE A N 1
ATOM 848 C CA . PHE A 1 215 ? -13.070 2.075 3.796 1.00 58.78 215 PHE A CA 1
ATOM 849 C C . PHE A 1 215 ? -12.944 2.222 2.282 1.00 59.67 215 PHE A C 1
ATOM 850 O O . PHE A 1 215 ? -13.758 2.893 1.649 1.00 59.83 215 PHE A O 1
ATOM 858 N N . VAL A 1 216 ? -11.928 1.557 1.718 1.00 59.17 216 VAL A N 1
ATOM 859 C CA . VAL A 1 216 ? -11.782 1.418 0.279 1.00 57.35 216 VAL A CA 1
ATOM 860 C C . VAL A 1 216 ? -12.024 -0.050 -0.068 1.00 54.23 216 VAL A C 1
ATOM 861 O O . VAL A 1 216 ? -11.347 -0.923 0.471 1.00 51.11 216 VAL A O 1
ATOM 865 N N . PRO A 1 217 ? -12.985 -0.382 -0.965 1.00 53.90 217 PRO A N 1
ATOM 866 C CA . PRO A 1 217 ? -13.419 -1.769 -1.142 1.00 53.34 217 PRO A CA 1
ATOM 867 C C . PRO A 1 217 ? -12.351 -2.643 -1.798 1.00 52.22 217 PRO A C 1
ATOM 868 O O . PRO A 1 217 ? -11.740 -3.475 -1.131 1.00 54.89 217 PRO A O 1
ATOM 872 N N . GLU A 1 218 ? -12.111 -2.429 -3.096 1.00 49.87 218 GLU A N 1
ATOM 873 C CA . GLU A 1 218 ? -11.321 -3.357 -3.888 1.00 49.69 218 GLU A CA 1
ATOM 874 C C . GLU A 1 218 ? -9.835 -3.104 -3.659 1.00 45.97 218 GLU A C 1
ATOM 875 O O . GLU A 1 218 ? -9.447 -2.056 -3.149 1.00 43.42 218 GLU A O 1
ATOM 881 N N . THR A 1 219 ? -9.024 -4.101 -4.029 1.00 44.56 219 THR A N 1
ATOM 882 C CA . THR A 1 219 ? -7.583 -3.953 -4.146 1.00 43.36 219 THR A CA 1
ATOM 883 C C . THR A 1 219 ? -7.184 -4.193 -5.598 1.00 40.84 219 THR A C 1
ATOM 884 O O . THR A 1 219 ? -7.996 -4.650 -6.397 1.00 40.48 219 THR A O 1
ATOM 888 N N . VAL A 1 220 ? -5.923 -3.901 -5.922 1.00 38.67 220 VAL A N 1
ATOM 889 C CA . VAL A 1 220 ? -5.394 -4.203 -7.240 1.00 39.16 220 VAL A CA 1
ATOM 890 C C . VAL A 1 220 ? -5.448 -5.714 -7.445 1.00 40.23 220 VAL A C 1
ATOM 891 O O . VAL A 1 220 ? -5.796 -6.176 -8.530 1.00 41.37 220 VAL A O 1
ATOM 895 N N . TYR A 1 221 ? -5.123 -6.471 -6.388 1.00 40.95 221 TYR A N 1
ATOM 896 C CA . TYR A 1 221 ? -5.102 -7.923 -6.456 1.00 42.26 221 TYR A CA 1
ATOM 897 C C . TYR A 1 221 ? -6.470 -8.443 -6.891 1.00 43.23 221 TYR A C 1
ATOM 898 O O . TYR A 1 221 ? -6.547 -9.314 -7.752 1.00 43.48 221 TYR A O 1
ATOM 907 N N . LYS A 1 222 ? -7.539 -7.916 -6.282 1.00 44.50 222 LYS A N 1
ATOM 908 C CA . LYS A 1 222 ? -8.893 -8.330 -6.610 1.00 45.83 222 LYS A CA 1
ATOM 909 C C . LYS A 1 222 ? -9.205 -8.009 -8.071 1.00 46.27 222 LYS A C 1
ATOM 910 O O . LYS A 1 222 ? -9.677 -8.878 -8.801 1.00 47.42 222 LYS A O 1
ATOM 916 N N . VAL A 1 223 ? -8.937 -6.762 -8.485 1.00 47.23 223 VAL A N 1
ATOM 917 C CA . VAL A 1 223 ? -9.259 -6.294 -9.827 1.00 48.00 223 VAL A CA 1
ATOM 918 C C . VAL A 1 223 ? -8.513 -7.136 -10.862 1.00 49.31 223 VAL A C 1
ATOM 919 O O . VAL A 1 223 ? -9.081 -7.498 -11.892 1.00 50.38 223 VAL A O 1
ATOM 923 N N . SER A 1 224 ? -7.238 -7.434 -10.589 1.00 48.47 224 SER A N 1
ATOM 924 C CA . SER A 1 224 ? -6.439 -8.255 -11.484 1.00 49.84 224 SER A CA 1
ATOM 925 C C . SER A 1 224 ? -7.049 -9.650 -11.616 1.00 50.63 224 SER A C 1
ATOM 926 O O . SER A 1 224 ? -7.145 -10.172 -12.722 1.00 52.05 224 SER A O 1
ATOM 929 N N . LYS A 1 225 ? -7.477 -10.237 -10.491 1.00 51.92 225 LYS A N 1
ATOM 930 C CA . LYS A 1 225 ? -8.103 -11.551 -10.493 1.00 52.58 225 LYS A CA 1
ATOM 931 C C . LYS A 1 225 ? -9.355 -11.544 -11.370 1.00 54.98 225 LYS A C 1
ATOM 932 O O . LYS A 1 225 ? -9.636 -12.531 -12.047 1.00 55.29 225 LYS A O 1
ATOM 938 N N . GLN A 1 226 ? -10.106 -10.433 -11.341 1.00 57.69 226 GLN A N 1
ATOM 939 C CA . GLN A 1 226 ? -11.338 -10.307 -12.106 1.00 56.98 226 GLN A CA 1
ATOM 940 C C . GLN A 1 226 ? -11.035 -10.389 -13.601 1.00 56.14 226 GLN A C 1
ATOM 941 O O . GLN A 1 226 ? -11.693 -11.134 -14.323 1.00 56.33 226 GLN A O 1
ATOM 947 N N . TYR A 1 227 ? -10.034 -9.620 -14.048 1.00 55.40 227 TYR A N 1
ATOM 948 C CA . TYR A 1 227 ? -9.649 -9.576 -15.451 1.00 55.65 227 TYR A CA 1
ATOM 949 C C . TYR A 1 227 ? -9.057 -10.917 -15.887 1.00 55.78 227 TYR A C 1
ATOM 950 O O . TYR A 1 227 ? -9.235 -11.334 -17.029 1.00 56.02 227 TYR A O 1
ATOM 959 N N . ILE A 1 228 ? -8.339 -11.578 -14.973 1.00 55.51 228 ILE A N 1
ATOM 960 C CA . ILE A 1 228 ? -7.624 -12.802 -15.293 1.00 54.92 228 ILE A CA 1
ATOM 961 C C . ILE A 1 228 ? -8.621 -13.948 -15.443 1.00 57.20 228 ILE A C 1
ATOM 962 O O . ILE A 1 228 ? -8.439 -14.805 -16.305 1.00 57.96 228 ILE A O 1
ATOM 967 N N . ARG A 1 229 ? -9.687 -13.943 -14.632 1.00 60.78 229 ARG A N 1
ATOM 968 C CA . ARG A 1 229 ? -10.632 -15.050 -14.622 1.00 65.96 229 ARG A CA 1
ATOM 969 C C . ARG A 1 229 ? -11.581 -14.953 -15.820 1.00 67.21 229 ARG A C 1
ATOM 970 O O . ARG A 1 229 ? -12.303 -15.906 -16.106 1.00 70.30 229 ARG A O 1
ATOM 978 N N . VAL A 1 230 ? -11.587 -13.803 -16.510 1.00 65.94 230 VAL A N 1
ATOM 979 C CA . VAL A 1 230 ? -12.282 -13.676 -17.783 1.00 64.79 230 VAL A CA 1
ATOM 980 C C . VAL A 1 230 ? -11.278 -13.820 -18.930 1.00 66.11 230 VAL A C 1
ATOM 981 O O . VAL A 1 230 ? -11.644 -13.644 -20.090 1.00 64.37 230 VAL A O 1
ATOM 985 N N . HIS A 1 231 ? -10.021 -14.150 -18.592 1.00 70.00 231 HIS A N 1
ATOM 986 C CA . HIS A 1 231 ? -8.964 -14.410 -19.560 1.00 73.90 231 HIS A CA 1
ATOM 987 C C . HIS A 1 231 ? -8.941 -13.310 -20.619 1.00 72.70 231 HIS A C 1
ATOM 988 O O . HIS A 1 231 ? -9.078 -13.577 -21.812 1.00 71.85 231 HIS A O 1
ATOM 995 N N . GLN A 1 232 ? -8.754 -12.073 -20.150 1.00 71.82 232 GLN A N 1
ATOM 996 C CA . GLN A 1 232 ? -8.759 -10.895 -21.001 1.00 70.86 232 GLN A CA 1
ATOM 997 C C . GLN A 1 232 ? -8.043 -9.779 -20.241 1.00 66.59 232 GLN A C 1
ATOM 998 O O . GLN A 1 232 ? -8.304 -9.563 -19.059 1.00 62.93 232 GLN A O 1
ATOM 1004 N N . HIS A 1 233 ? -7.116 -9.098 -20.926 1.00 63.16 233 HIS A N 1
ATOM 1005 C CA . HIS A 1 233 ? -6.145 -8.243 -20.263 1.00 61.95 233 HIS A CA 1
ATOM 1006 C C . HIS A 1 233 ? -6.782 -6.930 -19.816 1.00 55.36 233 HIS A C 1
ATOM 1007 O O . HIS A 1 233 ? -7.841 -6.538 -20.301 1.00 54.94 233 HIS A O 1
ATOM 1014 N N . MET A 1 234 ? -6.090 -6.259 -18.888 1.00 49.80 234 MET A N 1
ATOM 1015 C CA . MET A 1 234 ? -6.619 -5.114 -18.166 1.00 47.67 234 MET A CA 1
ATOM 1016 C C . MET A 1 234 ? -6.257 -3.830 -18.911 1.00 46.69 234 MET A C 1
ATOM 1017 O O . MET A 1 234 ? -5.088 -3.601 -19.214 1.00 48.07 234 MET A O 1
ATOM 1022 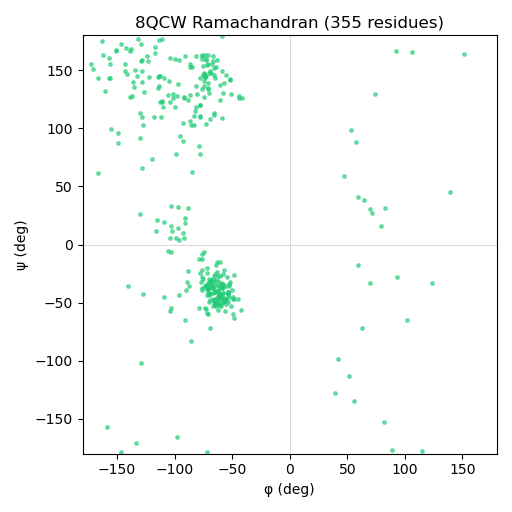N N . PRO A 1 235 ? -7.242 -2.956 -19.233 1.00 44.70 235 PRO A N 1
ATOM 1023 C CA . PRO A 1 235 ? -6.990 -1.765 -20.048 1.00 43.35 235 PRO A CA 1
ATOM 1024 C C . PRO A 1 235 ? -5.838 -0.905 -19.539 1.00 41.90 235 PRO A C 1
ATOM 1025 O O . PRO A 1 235 ? -5.680 -0.727 -18.334 1.00 43.51 235 PRO A O 1
ATOM 1029 N N . ILE A 1 236 ? -5.070 -0.351 -20.483 1.00 40.87 236 ILE A N 1
ATOM 1030 C CA . ILE A 1 236 ? -3.842 0.370 -20.186 1.00 40.59 236 ILE A CA 1
ATOM 1031 C C . ILE A 1 236 ? -4.153 1.580 -19.302 1.00 38.59 236 ILE A C 1
ATOM 1032 O O . ILE A 1 236 ? -3.414 1.860 -18.360 1.00 36.40 236 ILE A O 1
ATOM 1037 N N . ILE A 1 237 ? -5.247 2.288 -19.617 1.00 37.54 237 ILE A N 1
ATOM 1038 C CA . ILE A 1 237 ? -5.669 3.459 -18.859 1.00 37.90 237 ILE A CA 1
ATOM 1039 C C . ILE A 1 237 ? -5.582 3.175 -17.360 1.00 37.83 237 ILE A C 1
ATOM 1040 O O . ILE A 1 237 ? -5.061 3.995 -16.608 1.00 37.00 237 ILE A O 1
ATOM 1045 N N . TYR A 1 238 ? -6.096 2.014 -16.938 1.00 38.63 238 TYR A N 1
ATOM 1046 C CA . TYR A 1 238 ? -6.135 1.651 -15.532 1.00 39.00 238 TYR A CA 1
ATOM 1047 C C . TYR A 1 238 ? -4.719 1.368 -15.040 1.00 39.72 238 TYR A C 1
ATOM 1048 O O . TYR A 1 238 ? -4.339 1.798 -13.952 1.00 41.27 238 TYR A O 1
ATOM 1057 N N . VAL A 1 239 ? -3.944 0.642 -15.854 1.00 39.19 239 VAL A N 1
ATOM 1058 C CA . VAL A 1 239 ? -2.566 0.331 -15.514 1.00 38.48 239 VAL A CA 1
ATOM 1059 C C . VAL A 1 239 ? -1.837 1.643 -15.236 1.00 38.81 239 VAL A C 1
ATOM 1060 O O . VAL A 1 239 ? -1.169 1.772 -14.213 1.00 39.98 239 VAL A O 1
ATOM 1064 N N . GLN A 1 240 ? -2.009 2.614 -16.141 1.00 38.30 240 GLN A N 1
ATOM 1065 C CA . GLN A 1 240 ? -1.353 3.907 -16.034 1.00 38.14 240 GLN A CA 1
ATOM 1066 C C . GLN A 1 240 ? -1.803 4.625 -14.764 1.00 36.87 240 GLN A C 1
ATOM 1067 O O . GLN A 1 240 ? -0.971 5.165 -14.040 1.00 36.94 240 GLN A O 1
ATOM 1073 N N . LEU A 1 241 ? -3.116 4.633 -14.506 1.00 36.39 241 LEU A N 1
ATOM 1074 C CA . LEU A 1 241 ? -3.666 5.346 -13.362 1.00 37.95 241 LEU A CA 1
ATOM 1075 C C . LEU A 1 241 ? -3.096 4.780 -12.064 1.00 37.92 241 LEU A C 1
ATOM 1076 O O . LEU A 1 241 ? -2.599 5.528 -11.226 1.00 37.56 241 LEU A O 1
ATOM 1081 N N . TYR A 1 242 ? -3.176 3.456 -11.909 1.00 37.84 242 TYR A N 1
ATOM 1082 C CA . TYR A 1 242 ? -2.807 2.810 -10.661 1.00 38.00 242 TYR A CA 1
ATOM 1083 C C . TYR A 1 242 ? -1.314 3.013 -10.408 1.00 38.18 242 TYR A C 1
ATOM 1084 O O . TYR A 1 242 ? -0.930 3.499 -9.347 1.00 37.82 242 TYR A O 1
ATOM 1093 N N . ILE A 1 243 ? -0.487 2.669 -11.404 1.00 37.60 243 ILE A N 1
ATOM 1094 C CA . ILE A 1 243 ? 0.961 2.717 -11.266 1.00 36.83 243 ILE A CA 1
ATOM 1095 C C . ILE A 1 243 ? 1.401 4.157 -11.008 1.00 37.61 243 ILE A C 1
ATOM 1096 O O . ILE A 1 243 ? 2.298 4.394 -10.201 1.00 37.97 243 ILE A O 1
ATOM 1101 N N . TYR A 1 244 ? 0.771 5.112 -11.701 1.00 37.73 244 TYR A N 1
ATOM 1102 C CA . TYR A 1 244 ? 1.057 6.522 -11.490 1.00 37.95 244 TYR A CA 1
ATOM 1103 C C . TYR A 1 244 ? 0.764 6.887 -10.036 1.00 37.11 244 TYR A C 1
ATOM 1104 O O . TYR A 1 244 ? 1.574 7.549 -9.392 1.00 38.87 244 TYR A O 1
ATOM 1113 N N . GLN A 1 245 ? -0.394 6.442 -9.534 1.00 35.29 245 GLN A N 1
ATOM 1114 C CA . GLN A 1 245 ? -0.850 6.801 -8.200 1.00 35.00 245 GLN A CA 1
ATOM 1115 C C . GLN A 1 245 ? 0.022 6.141 -7.132 1.00 35.18 245 GLN A C 1
ATOM 1116 O O . GLN A 1 245 ? 0.209 6.708 -6.059 1.00 36.84 245 GLN A O 1
ATOM 1122 N N . ILE A 1 246 ? 0.555 4.948 -7.421 1.00 35.92 246 ILE A N 1
ATOM 1123 C CA . ILE A 1 246 ? 1.526 4.319 -6.537 1.00 36.03 246 ILE A CA 1
ATOM 1124 C C . ILE A 1 246 ? 2.760 5.216 -6.458 1.00 35.08 246 ILE A C 1
ATOM 1125 O O . ILE A 1 246 ? 3.164 5.615 -5.369 1.00 34.46 246 ILE A O 1
ATOM 1130 N N . CYS A 1 247 ? 3.340 5.517 -7.629 1.00 34.92 247 CYS A N 1
ATOM 1131 C CA . CYS A 1 247 ? 4.581 6.269 -7.732 1.00 35.16 247 CYS A CA 1
ATOM 1132 C C . CYS A 1 247 ? 4.456 7.636 -7.065 1.00 35.06 247 CYS A C 1
ATOM 1133 O O . CYS A 1 247 ? 5.416 8.114 -6.466 1.00 34.34 247 CYS A O 1
ATOM 1136 N N . ARG A 1 248 ? 3.280 8.267 -7.182 1.00 35.38 248 ARG A N 1
ATOM 1137 C CA . ARG A 1 248 ? 3.051 9.554 -6.548 1.00 35.94 248 ARG A CA 1
ATOM 1138 C C . ARG A 1 248 ? 3.133 9.383 -5.035 1.00 36.24 248 ARG A C 1
ATOM 1139 O O . ARG A 1 248 ? 3.869 10.105 -4.366 1.00 37.46 248 ARG A O 1
ATOM 1147 N N . ALA A 1 249 ? 2.363 8.423 -4.513 1.00 36.25 249 ALA A N 1
ATOM 1148 C CA . ALA A 1 249 ? 2.360 8.117 -3.091 1.00 36.40 249 ALA A CA 1
ATOM 1149 C C . ALA A 1 249 ? 3.776 7.806 -2.615 1.00 36.07 249 ALA A C 1
ATOM 1150 O O . ALA A 1 249 ? 4.208 8.325 -1.590 1.00 37.19 249 ALA A O 1
ATOM 1152 N N . LEU A 1 250 ? 4.491 6.965 -3.371 1.00 36.23 250 LEU A N 1
ATOM 1153 C CA . LEU A 1 250 ? 5.855 6.589 -3.031 1.00 36.40 250 LEU A CA 1
ATOM 1154 C C . LEU A 1 250 ? 6.743 7.827 -2.937 1.00 37.80 250 LEU A C 1
ATOM 1155 O O . LEU A 1 250 ? 7.558 7.927 -2.024 1.00 40.36 250 LEU A O 1
ATOM 1160 N N . ASN A 1 251 ? 6.581 8.769 -3.872 1.00 38.71 251 ASN A N 1
ATOM 1161 C CA . ASN A 1 251 ? 7.363 9.995 -3.851 1.00 40.58 251 ASN A CA 1
ATOM 1162 C C . ASN A 1 251 ? 7.169 10.713 -2.517 1.00 41.02 251 ASN A C 1
ATOM 1163 O O . ASN A 1 251 ? 8.141 11.125 -1.886 1.00 40.67 251 ASN A O 1
ATOM 1168 N N . TYR A 1 252 ? 5.903 10.858 -2.106 1.00 40.56 252 TYR A N 1
ATOM 1169 C CA . TYR A 1 252 ? 5.558 11.547 -0.873 1.00 40.58 252 TYR A CA 1
ATOM 1170 C C . TYR A 1 252 ? 6.172 10.816 0.318 1.00 40.03 252 TYR A C 1
ATOM 1171 O O . TYR A 1 252 ? 6.713 11.453 1.214 1.00 41.31 252 TYR A O 1
ATOM 1180 N N . LEU A 1 253 ? 6.088 9.482 0.322 1.00 40.47 253 LEU A N 1
ATOM 1181 C CA . LEU A 1 253 ? 6.639 8.690 1.411 1.00 41.47 253 LEU A CA 1
ATOM 1182 C C . LEU A 1 253 ? 8.154 8.866 1.475 1.00 40.74 253 LEU A C 1
ATOM 1183 O O . LEU A 1 253 ? 8.711 9.063 2.550 1.00 41.88 253 LEU A O 1
ATOM 1188 N N . HIS A 1 254 ? 8.808 8.797 0.313 1.00 39.43 254 HIS A N 1
ATOM 1189 C CA . HIS A 1 254 ? 10.259 8.757 0.250 1.00 40.15 254 HIS A CA 1
ATOM 1190 C C . HIS A 1 254 ? 10.862 10.125 0.578 1.00 41.04 254 HIS A C 1
ATOM 1191 O O . HIS A 1 254 ? 11.919 10.191 1.199 1.00 40.89 254 HIS A O 1
ATOM 1198 N N . GLN A 1 255 ? 10.190 11.206 0.159 1.00 42.03 255 GLN A N 1
ATOM 1199 C CA . GLN A 1 255 ? 10.756 12.546 0.227 1.00 42.78 255 GLN A CA 1
ATOM 1200 C C . GLN A 1 255 ? 10.138 13.335 1.380 1.00 42.11 255 GLN A C 1
ATOM 1201 O O . GLN A 1 255 ? 10.853 13.812 2.258 1.00 42.92 255 GLN A O 1
ATOM 1207 N N . VAL A 1 256 ? 8.808 13.468 1.363 1.00 41.39 256 VAL A N 1
ATOM 1208 C CA . VAL A 1 256 ? 8.097 14.285 2.334 1.00 40.51 256 VAL A CA 1
ATOM 1209 C C . VAL A 1 256 ? 8.229 13.672 3.728 1.00 39.61 256 VAL A C 1
ATOM 1210 O O . VAL A 1 256 ? 8.619 14.360 4.668 1.00 40.60 256 VAL A O 1
ATOM 1214 N N . ILE A 1 257 ? 7.891 12.384 3.856 1.00 39.49 257 ILE A N 1
ATOM 1215 C CA . ILE A 1 257 ? 7.861 11.714 5.148 1.00 39.16 257 ILE A CA 1
ATOM 1216 C C . ILE A 1 257 ? 9.230 11.107 5.453 1.00 39.99 257 ILE A C 1
ATOM 1217 O O . ILE A 1 257 ? 9.615 11.016 6.616 1.00 40.02 257 ILE A O 1
ATOM 1222 N N . GLY A 1 258 ? 9.945 10.667 4.411 1.00 41.97 258 GLY A N 1
ATOM 1223 C CA . GLY A 1 258 ? 11.271 10.089 4.567 1.00 44.25 258 GLY A CA 1
ATOM 1224 C C . GLY A 1 258 ? 11.223 8.613 4.961 1.00 46.70 258 GLY A C 1
ATOM 1225 O O . GLY A 1 258 ? 12.125 8.124 5.638 1.00 49.10 258 GLY A O 1
ATOM 1226 N N . VAL A 1 259 ? 10.180 7.911 4.501 1.00 48.12 259 VAL A N 1
ATOM 1227 C CA . VAL A 1 259 ? 9.917 6.535 4.895 1.00 48.19 259 VAL A CA 1
ATOM 1228 C C . VAL A 1 259 ? 9.879 5.653 3.648 1.00 46.68 259 VAL A C 1
ATOM 1229 O O . VAL A 1 259 ? 9.407 6.072 2.593 1.00 44.95 259 VAL A O 1
ATOM 1233 N N . CYS A 1 260 ? 10.387 4.424 3.800 1.00 45.66 260 CYS A N 1
ATOM 1234 C CA . CYS A 1 260 ? 10.340 3.399 2.770 1.00 44.51 260 CYS A CA 1
ATOM 1235 C C . CYS A 1 260 ? 9.262 2.384 3.144 1.00 44.21 260 CYS A C 1
ATOM 1236 O O . CYS A 1 260 ? 9.326 1.799 4.223 1.00 44.04 260 CYS A O 1
ATOM 1239 N N . HIS A 1 261 ? 8.282 2.192 2.246 1.00 43.34 261 HIS A N 1
ATOM 1240 C CA . HIS A 1 261 ? 7.084 1.414 2.534 1.00 41.61 261 HIS A CA 1
ATOM 1241 C C . HIS A 1 261 ? 7.439 -0.056 2.742 1.00 40.25 261 HIS A C 1
ATOM 1242 O O . HIS A 1 261 ? 6.927 -0.695 3.658 1.00 38.37 261 HIS A O 1
ATOM 1249 N N . ARG A 1 262 ? 8.261 -0.585 1.828 1.00 40.07 262 ARG A N 1
ATOM 1250 C CA . ARG A 1 262 ? 9.071 -1.771 2.064 1.00 40.89 262 ARG A CA 1
ATOM 1251 C C . ARG A 1 262 ? 8.239 -3.047 1.929 1.00 41.28 262 ARG A C 1
ATOM 1252 O O . ARG A 1 262 ? 8.684 -4.112 2.350 1.00 41.03 262 ARG A O 1
ATOM 1260 N N . ASP A 1 263 ? 7.052 -2.946 1.314 1.00 42.20 263 ASP A N 1
ATOM 1261 C CA . ASP A 1 263 ? 6.250 -4.115 0.982 1.00 42.13 263 ASP A CA 1
ATOM 1262 C C . ASP A 1 263 ? 5.136 -3.710 0.019 1.00 42.13 263 ASP A C 1
ATOM 1263 O O . ASP A 1 263 ? 3.954 -3.859 0.326 1.00 41.85 263 ASP A O 1
ATOM 1268 N N . ILE A 1 264 ? 5.529 -3.210 -1.158 1.00 42.13 264 ILE A N 1
ATOM 1269 C CA . ILE A 1 264 ? 4.582 -2.860 -2.204 1.00 42.09 264 ILE A CA 1
ATOM 1270 C C . ILE A 1 264 ? 4.125 -4.143 -2.897 1.00 41.86 264 ILE A C 1
ATOM 1271 O O . ILE A 1 264 ? 4.902 -4.792 -3.595 1.00 41.37 264 ILE A O 1
ATOM 1276 N N . LYS A 1 265 ? 2.856 -4.503 -2.685 1.00 41.41 265 LYS A N 1
ATOM 1277 C CA . LYS A 1 265 ? 2.259 -5.658 -3.334 1.00 41.58 265 LYS A CA 1
ATOM 1278 C C . LYS A 1 265 ? 0.807 -5.327 -3.667 1.00 41.01 265 LYS A C 1
ATOM 1279 O O . LYS A 1 265 ? 0.213 -4.468 -3.021 1.00 41.22 265 LYS A O 1
ATOM 1285 N N . PRO A 1 266 ? 0.194 -5.989 -4.677 1.00 41.46 266 PRO A N 1
ATOM 1286 C CA . PRO A 1 266 ? -1.161 -5.657 -5.125 1.00 41.75 266 PRO A CA 1
ATOM 1287 C C . PRO A 1 266 ? -2.224 -5.627 -4.028 1.00 42.29 266 PRO A C 1
ATOM 1288 O O . PRO A 1 266 ? -3.148 -4.819 -4.089 1.00 42.13 266 PRO A O 1
ATOM 1292 N N . GLN A 1 267 ? -2.077 -6.507 -3.029 1.00 43.20 267 GLN A N 1
ATOM 1293 C CA . GLN A 1 267 ? -3.056 -6.638 -1.960 1.00 44.20 267 GLN A CA 1
ATOM 1294 C C . GLN A 1 267 ? -2.988 -5.423 -1.034 1.00 42.57 267 GLN A C 1
ATOM 1295 O O . GLN A 1 267 ? -3.976 -5.098 -0.380 1.00 41.95 267 GLN A O 1
ATOM 1301 N N . ASN A 1 268 ? -1.823 -4.758 -0.994 1.00 43.03 268 ASN A N 1
ATOM 1302 C CA . ASN A 1 268 ? -1.608 -3.575 -0.171 1.00 43.17 268 ASN A CA 1
ATOM 1303 C C . ASN A 1 268 ? -1.940 -2.294 -0.937 1.00 43.69 268 ASN A C 1
ATOM 1304 O O . ASN A 1 268 ? -1.506 -1.217 -0.535 1.00 46.24 268 ASN A O 1
ATOM 1309 N N . LEU A 1 269 ? -2.710 -2.406 -2.028 1.00 42.80 269 LEU A N 1
ATOM 1310 C CA . LEU A 1 269 ? -3.073 -1.259 -2.846 1.00 41.97 269 LEU A CA 1
ATOM 1311 C C . LEU A 1 269 ? -4.588 -1.242 -3.032 1.00 41.78 269 LEU A C 1
ATOM 1312 O O . LEU A 1 269 ? -5.127 -2.093 -3.734 1.00 41.29 269 LEU A O 1
ATOM 1317 N N . LEU A 1 270 ? -5.270 -0.273 -2.407 1.00 42.29 270 LEU A N 1
ATOM 1318 C CA . LEU A 1 270 ? -6.722 -0.206 -2.492 1.00 44.55 270 LEU A CA 1
ATOM 1319 C C . LEU A 1 270 ? -7.121 0.548 -3.757 1.00 46.06 270 LEU A C 1
ATOM 1320 O O . LEU A 1 270 ? -6.376 1.402 -4.232 1.00 45.26 270 LEU A O 1
ATOM 1325 N N . VAL A 1 271 ? -8.316 0.228 -4.271 1.00 46.95 271 VAL A N 1
AT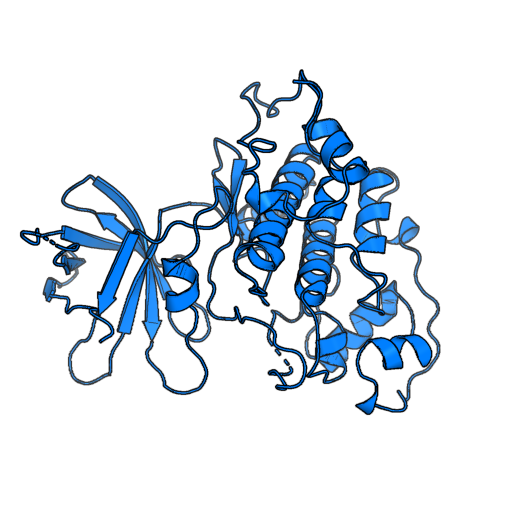OM 1326 C CA . VAL A 1 271 ? -8.843 0.814 -5.493 1.00 45.90 271 VAL A CA 1
ATOM 1327 C C . VAL A 1 271 ? -10.318 1.144 -5.277 1.00 46.02 271 VAL A C 1
ATOM 1328 O O . VAL A 1 271 ? -11.090 0.290 -4.849 1.00 46.98 271 VAL A O 1
ATOM 1332 N N . ASN A 1 272 ? -10.690 2.392 -5.576 1.00 46.06 272 ASN A N 1
ATOM 1333 C CA . ASN A 1 272 ? -12.083 2.795 -5.649 1.00 45.23 272 ASN A CA 1
ATOM 1334 C C . ASN A 1 272 ? -12.605 2.407 -7.031 1.00 46.51 272 ASN A C 1
ATOM 1335 O O . ASN A 1 272 ? -12.142 2.948 -8.030 1.00 46.38 272 ASN A O 1
ATOM 1340 N N . PRO A 1 273 ? -13.571 1.465 -7.148 1.00 49.11 273 PRO A N 1
ATOM 1341 C CA . PRO A 1 273 ? -14.090 1.052 -8.456 1.00 49.60 273 PRO A CA 1
ATOM 1342 C C . PRO A 1 273 ? -14.810 2.137 -9.258 1.00 49.58 273 PRO A C 1
ATOM 1343 O O . PRO A 1 273 ? -15.053 1.955 -10.449 1.00 49.60 273 PRO A O 1
ATOM 1347 N N . GLN A 1 274 ? -15.169 3.248 -8.602 1.00 50.38 274 GLN A N 1
ATOM 1348 C CA . GLN A 1 274 ? -15.862 4.342 -9.264 1.00 53.56 274 GLN A CA 1
ATOM 1349 C C . GLN A 1 274 ? -14.843 5.343 -9.803 1.00 53.10 274 GLN A C 1
ATOM 1350 O O . GLN A 1 274 ? -14.726 5.512 -11.016 1.00 56.08 274 GLN A O 1
ATOM 1356 N N . THR A 1 275 ? -14.104 5.990 -8.893 1.00 50.65 275 THR A N 1
ATOM 1357 C CA . THR A 1 275 ? -13.175 7.047 -9.259 1.00 48.21 275 THR A CA 1
ATOM 1358 C C . THR A 1 275 ? -11.909 6.453 -9.872 1.00 44.78 275 THR A C 1
ATOM 1359 O O . THR A 1 275 ? -11.258 7.110 -10.678 1.00 45.71 275 THR A O 1
ATOM 1363 N N . HIS A 1 276 ? -11.579 5.215 -9.475 1.00 42.29 276 HIS A N 1
ATOM 1364 C CA . HIS A 1 276 ? -10.332 4.553 -9.837 1.00 41.47 276 HIS A CA 1
ATOM 1365 C C . HIS A 1 276 ? -9.165 5.238 -9.130 1.00 40.79 276 HIS A C 1
ATOM 1366 O O . HIS A 1 276 ? -8.040 5.242 -9.629 1.00 39.46 276 HIS A O 1
ATOM 1373 N N . GLN A 1 277 ? -9.448 5.786 -7.944 1.00 40.56 277 GLN A N 1
ATOM 1374 C CA . GLN A 1 277 ? -8.415 6.317 -7.073 1.00 41.17 277 GLN A CA 1
ATOM 1375 C C . GLN A 1 277 ? -7.791 5.155 -6.303 1.00 40.45 277 GLN A C 1
ATOM 1376 O O . GLN A 1 277 ? -8.501 4.273 -5.825 1.00 40.46 277 GLN A O 1
ATOM 1382 N N . LEU A 1 278 ? -6.458 5.164 -6.201 1.00 39.34 278 LEU A N 1
ATOM 1383 C CA . LEU A 1 278 ? -5.719 4.119 -5.516 1.00 38.09 278 LEU A CA 1
ATOM 1384 C C . LEU A 1 278 ? -5.056 4.719 -4.281 1.00 38.32 278 LEU A C 1
ATOM 1385 O O . LEU A 1 278 ? -4.629 5.871 -4.307 1.00 37.91 278 LEU A O 1
ATOM 1390 N N . LYS A 1 279 ? -4.993 3.930 -3.202 1.00 39.06 279 LYS A N 1
ATOM 1391 C CA . LYS A 1 279 ? -4.321 4.340 -1.980 1.00 39.76 279 LYS A CA 1
ATOM 1392 C C . LYS A 1 279 ? -3.478 3.182 -1.449 1.00 40.05 279 LYS A C 1
ATOM 1393 O O . LYS A 1 279 ? -3.907 2.031 -1.489 1.00 38.16 279 LYS A O 1
ATOM 1399 N N . ILE A 1 280 ? -2.276 3.511 -0.956 1.00 41.83 280 ILE A N 1
ATOM 1400 C CA . ILE A 1 280 ? -1.354 2.526 -0.413 1.00 43.56 280 ILE A CA 1
ATOM 1401 C C . ILE A 1 280 ? -1.821 2.146 0.989 1.00 46.50 280 ILE A C 1
ATOM 1402 O O . ILE A 1 280 ? -2.300 2.997 1.734 1.00 45.28 280 ILE A O 1
ATOM 1407 N N . CYS A 1 281 ? -1.649 0.862 1.332 1.00 51.82 281 CYS A N 1
ATOM 1408 C CA . CYS A 1 281 ? -2.215 0.271 2.536 1.00 57.13 281 CYS A CA 1
ATOM 1409 C C . CYS A 1 281 ? -1.112 -0.353 3.388 1.00 58.71 281 CYS A C 1
ATOM 1410 O O . CYS A 1 281 ? -0.016 -0.613 2.897 1.00 59.19 281 CYS A O 1
ATOM 1413 N N . ASP A 1 282 ? -1.427 -0.587 4.669 1.00 60.68 282 ASP A N 1
ATOM 1414 C CA . ASP A 1 282 ? -0.679 -1.503 5.518 1.00 65.33 282 ASP A CA 1
ATOM 1415 C C . ASP A 1 282 ? 0.791 -1.090 5.596 1.00 62.07 282 ASP A C 1
ATOM 1416 O O . ASP A 1 282 ? 1.616 -1.579 4.826 1.00 62.93 282 ASP A O 1
ATOM 1421 N N . PHE A 1 283 ? 1.112 -0.218 6.563 1.00 56.94 283 PHE A N 1
ATOM 1422 C CA . PHE A 1 283 ? 2.468 0.275 6.752 1.00 54.64 283 PHE A CA 1
ATOM 1423 C C . PHE A 1 283 ? 3.184 -0.520 7.845 1.00 53.66 283 PHE A C 1
ATOM 1424 O O . PHE A 1 283 ? 4.044 0.020 8.541 1.00 54.23 283 PHE A O 1
ATOM 1432 N N . GLY A 1 284 ? 2.854 -1.812 7.966 1.00 51.74 284 GLY A N 1
ATOM 1433 C CA . GLY A 1 284 ? 3.437 -2.672 8.984 1.00 48.27 284 GLY A CA 1
ATOM 1434 C C . GLY A 1 284 ? 4.938 -2.878 8.789 1.00 45.65 284 GLY A C 1
ATOM 1435 O O . GLY A 1 284 ? 5.651 -3.164 9.748 1.00 46.83 284 GLY A O 1
ATOM 1436 N N . SER A 1 285 ? 5.405 -2.729 7.543 1.00 42.48 285 SER A N 1
ATOM 1437 C CA . SER A 1 285 ? 6.785 -3.017 7.189 1.00 40.51 285 SER A CA 1
ATOM 1438 C C . SER A 1 285 ? 7.581 -1.732 6.962 1.00 40.18 285 SER A C 1
ATOM 1439 O O . SER A 1 285 ? 8.792 -1.786 6.768 1.00 39.23 285 SER A O 1
ATOM 1442 N N . ALA A 1 286 ? 6.903 -0.578 6.994 1.00 42.56 286 ALA A N 1
ATOM 1443 C CA . ALA A 1 286 ? 7.515 0.684 6.606 1.00 44.07 286 ALA A CA 1
ATOM 1444 C C . ALA A 1 286 ? 8.570 1.097 7.630 1.00 45.86 286 ALA A C 1
ATOM 1445 O O . ALA A 1 286 ? 8.447 0.785 8.811 1.00 47.28 286 ALA A O 1
ATOM 1447 N N . LYS A 1 287 ? 9.604 1.801 7.155 1.00 48.51 287 LYS A N 1
ATOM 1448 C CA . LYS A 1 287 ? 10.710 2.230 7.995 1.00 51.25 287 LYS A CA 1
ATOM 1449 C C . LYS A 1 287 ? 11.402 3.433 7.360 1.00 55.81 287 LYS A C 1
ATOM 1450 O O . LYS A 1 287 ? 11.544 3.499 6.142 1.00 58.54 287 LYS A O 1
ATOM 1456 N N . MET A 1 288 ? 11.841 4.371 8.207 1.00 60.78 288 MET A N 1
ATOM 1457 C CA . MET A 1 288 ? 12.717 5.450 7.782 1.00 63.37 288 MET A CA 1
ATOM 1458 C C . MET A 1 288 ? 14.133 4.890 7.660 1.00 64.04 288 MET A C 1
ATOM 1459 O O . MET A 1 288 ? 14.755 4.550 8.665 1.00 64.16 288 MET A O 1
ATOM 1464 N N . LEU A 1 289 ? 14.619 4.775 6.418 1.00 65.46 289 LEU A N 1
ATOM 1465 C CA . LEU A 1 289 ? 15.910 4.163 6.143 1.00 65.59 289 LEU A CA 1
ATOM 1466 C C . LEU A 1 289 ? 17.026 5.153 6.473 1.00 64.73 289 LEU A C 1
ATOM 1467 O O . LEU A 1 289 ? 17.091 6.236 5.894 1.00 63.46 289 LEU A O 1
ATOM 1472 N N . VAL A 1 290 ? 17.895 4.756 7.411 1.00 63.56 290 VAL A N 1
ATOM 1473 C CA . VAL A 1 290 ? 19.018 5.570 7.849 1.00 63.09 290 VAL A CA 1
ATOM 1474 C C . VAL A 1 290 ? 20.306 4.905 7.365 1.00 60.37 290 VAL A C 1
ATOM 1475 O O . VAL A 1 290 ? 20.552 3.745 7.687 1.00 61.60 290 VAL A O 1
ATOM 1479 N N . PRO A 1 291 ? 21.156 5.602 6.572 1.00 58.08 291 PRO A N 1
ATOM 1480 C CA . PRO A 1 291 ? 22.486 5.091 6.236 1.00 57.72 291 PRO A CA 1
ATOM 1481 C C . PRO A 1 291 ? 23.340 4.891 7.487 1.00 57.35 291 PRO A C 1
ATOM 1482 O O . PRO A 1 291 ? 23.338 5.732 8.384 1.00 55.33 291 PRO A O 1
ATOM 1486 N N . GLY A 1 292 ? 24.062 3.765 7.530 1.00 57.36 292 GLY A N 1
ATOM 1487 C CA . GLY A 1 292 ? 24.860 3.399 8.688 1.00 58.17 292 GLY A CA 1
ATOM 1488 C C . GLY A 1 292 ? 24.161 2.338 9.532 1.00 59.96 292 GLY A C 1
ATOM 1489 O O . GLY A 1 292 ? 24.651 1.217 9.639 1.00 60.91 292 GLY A O 1
ATOM 1490 N N . GLU A 1 293 ? 23.015 2.710 10.120 1.00 62.78 293 GLU A N 1
ATOM 1491 C CA . GLU A 1 293 ? 22.214 1.794 10.918 1.00 64.99 293 GLU A CA 1
ATOM 1492 C C . GLU A 1 293 ? 21.663 0.689 10.019 1.00 63.85 293 GLU A C 1
ATOM 1493 O O . GLU A 1 293 ? 20.810 0.954 9.175 1.00 60.78 293 GLU A O 1
ATOM 1499 N N . PRO A 1 294 ? 22.128 -0.575 10.167 1.00 65.14 294 PRO A N 1
ATOM 1500 C CA . PRO A 1 294 ? 21.686 -1.666 9.298 1.00 65.02 294 PRO A CA 1
ATOM 1501 C C . PRO A 1 294 ? 20.207 -1.994 9.481 1.00 63.30 294 PRO A C 1
ATOM 1502 O O . PRO A 1 294 ? 19.646 -1.787 10.555 1.00 60.12 294 PRO A O 1
ATOM 1506 N N . ASN A 1 295 ? 19.601 -2.510 8.405 1.00 62.74 295 ASN A N 1
ATOM 1507 C CA . ASN A 1 295 ? 18.182 -2.818 8.371 1.00 59.91 295 ASN A CA 1
ATOM 1508 C C . ASN A 1 295 ? 18.005 -4.333 8.327 1.00 59.31 295 ASN A C 1
ATOM 1509 O O . ASN A 1 295 ? 18.983 -5.077 8.271 1.00 59.45 295 ASN A O 1
ATOM 1514 N N . ILE A 1 296 ? 16.740 -4.767 8.358 1.00 58.05 296 ILE A N 1
ATOM 1515 C CA . ILE A 1 296 ? 16.385 -6.165 8.178 1.00 55.96 296 ILE A CA 1
ATOM 1516 C C . ILE A 1 296 ? 16.551 -6.485 6.692 1.00 55.17 296 ILE A C 1
ATOM 1517 O O . ILE A 1 296 ? 16.356 -5.608 5.855 1.00 53.92 296 ILE A O 1
ATOM 1522 N N . SER A 1 297 ? 16.943 -7.726 6.373 1.00 54.96 297 SER A N 1
ATOM 1523 C CA . SER A 1 297 ? 17.205 -8.132 4.999 1.00 54.93 297 SER A CA 1
ATOM 1524 C C . SER A 1 297 ? 15.928 -8.699 4.367 1.00 52.71 297 SER A C 1
ATOM 1525 O O . SER A 1 297 ? 15.973 -8.995 3.154 1.00 51.40 297 SER A O 1
ATOM 1544 N N . ILE A 1 299 ? 12.150 -8.898 4.357 1.00 50.71 299 ILE A N 1
ATOM 1545 C CA . ILE A 1 299 ? 10.939 -8.042 4.168 1.00 49.91 299 ILE A CA 1
ATOM 1546 C C . ILE A 1 299 ? 10.510 -8.088 2.703 1.00 47.94 299 ILE A C 1
ATOM 1547 O O . ILE A 1 299 ? 11.261 -8.543 1.841 1.00 44.78 299 ILE A O 1
ATOM 1552 N N . CYS A 1 300 ? 9.288 -7.596 2.458 1.00 46.57 300 CYS A N 1
ATOM 1553 C CA . CYS A 1 300 ? 8.702 -7.494 1.131 1.00 45.89 300 CYS A CA 1
ATOM 1554 C C . CYS A 1 300 ? 8.280 -8.880 0.651 1.00 43.93 300 CYS A C 1
ATOM 1555 O O . CYS A 1 300 ? 9.068 -9.820 0.703 1.00 42.89 300 CYS A O 1
ATOM 1558 N N . SER A 1 301 ? 7.026 -8.996 0.193 1.00 43.67 301 SER A N 1
ATOM 1559 C CA . SER A 1 301 ? 6.543 -10.232 -0.400 1.00 43.35 301 SER A CA 1
ATOM 1560 C C . SER A 1 301 ? 7.512 -10.682 -1.491 1.00 42.65 301 SER A C 1
ATOM 1561 O O . SER A 1 301 ? 8.041 -9.863 -2.242 1.00 41.90 301 SER A O 1
ATOM 1564 N N . ARG A 1 302 ? 7.718 -11.999 -1.563 1.00 41.68 302 ARG A N 1
ATOM 1565 C CA . ARG A 1 302 ? 8.807 -12.583 -2.324 1.00 42.02 302 ARG A CA 1
ATOM 1566 C C . ARG A 1 302 ? 8.727 -12.169 -3.792 1.00 39.81 302 ARG A C 1
ATOM 1567 O O . ARG A 1 302 ? 9.750 -11.845 -4.391 1.00 40.76 302 ARG A O 1
ATOM 1575 N N . TYR A 1 303 ? 7.515 -12.170 -4.360 1.00 37.07 303 TYR A N 1
ATOM 1576 C CA . TYR A 1 303 ? 7.336 -11.874 -5.774 1.00 37.14 303 TYR A CA 1
ATOM 1577 C C . TYR A 1 303 ? 7.863 -10.472 -6.085 1.00 36.76 303 TYR A C 1
ATOM 1578 O O . TYR A 1 303 ? 8.444 -10.251 -7.147 1.00 36.03 303 TYR A O 1
ATOM 1587 N N . TYR A 1 304 ? 7.675 -9.541 -5.140 1.00 36.77 304 TYR A N 1
ATOM 1588 C CA . TYR A 1 304 ? 7.955 -8.129 -5.356 1.00 36.79 304 TYR A CA 1
ATOM 1589 C C . TYR A 1 304 ? 9.258 -7.728 -4.667 1.00 36.80 304 TYR A C 1
ATOM 1590 O O . TYR A 1 304 ? 9.622 -6.555 -4.663 1.00 35.31 304 TYR A O 1
ATOM 1599 N N . ARG A 1 305 ? 9.966 -8.717 -4.109 1.00 38.25 305 ARG A N 1
ATOM 1600 C CA . ARG A 1 305 ? 11.166 -8.472 -3.327 1.00 38.01 305 ARG A CA 1
ATOM 1601 C C . ARG A 1 305 ? 12.315 -8.099 -4.258 1.00 38.98 305 ARG A C 1
ATOM 1602 O O . ARG A 1 305 ? 12.614 -8.831 -5.201 1.00 39.26 305 ARG A O 1
ATOM 1610 N N . ALA A 1 306 ? 12.953 -6.958 -3.967 1.00 40.63 306 ALA A N 1
ATOM 1611 C CA . ALA A 1 306 ? 14.094 -6.490 -4.735 1.00 40.23 306 ALA A CA 1
ATOM 1612 C C . ALA A 1 306 ? 15.276 -7.423 -4.493 1.00 41.07 306 ALA A C 1
ATOM 1613 O O . ALA A 1 306 ? 15.409 -7.987 -3.410 1.00 42.66 306 ALA A O 1
ATOM 1615 N N . PRO A 1 307 ? 16.161 -7.623 -5.495 1.00 42.83 307 PRO A N 1
ATOM 1616 C CA . PRO A 1 307 ? 17.253 -8.591 -5.379 1.00 43.78 307 PRO A CA 1
ATOM 1617 C C . PRO A 1 307 ? 18.413 -8.162 -4.480 1.00 44.82 307 PRO A C 1
ATOM 1618 O O . PRO A 1 307 ? 19.319 -8.956 -4.233 1.00 46.88 307 PRO A O 1
ATOM 1622 N N . GLU A 1 308 ? 18.386 -6.912 -3.997 1.00 44.80 308 GLU A N 1
ATOM 1623 C CA . GLU A 1 308 ? 19.262 -6.494 -2.912 1.00 44.41 308 GLU A CA 1
ATOM 1624 C C . GLU A 1 308 ? 18.969 -7.344 -1.678 1.00 45.85 308 GLU A C 1
ATOM 1625 O O . GLU A 1 308 ? 19.883 -7.841 -1.023 1.00 46.08 308 GLU A O 1
ATOM 1631 N N . LEU A 1 309 ? 17.673 -7.497 -1.386 1.00 47.52 309 LEU A N 1
ATOM 1632 C CA . LEU A 1 309 ? 17.195 -8.206 -0.211 1.00 48.58 309 LEU A CA 1
ATOM 1633 C C . LEU A 1 309 ? 17.468 -9.701 -0.358 1.00 49.08 309 LEU A C 1
ATOM 1634 O O . LEU A 1 309 ? 17.658 -10.393 0.641 1.00 49.72 309 LEU A O 1
ATOM 1639 N N . ILE A 1 310 ? 17.473 -10.184 -1.609 1.00 49.49 310 ILE A N 1
ATOM 1640 C CA . ILE A 1 310 ? 17.750 -11.581 -1.913 1.00 50.39 310 ILE A CA 1
ATOM 1641 C C . ILE A 1 310 ? 19.223 -11.875 -1.632 1.00 51.04 310 ILE A C 1
ATOM 1642 O O . ILE A 1 310 ? 19.541 -12.917 -1.062 1.00 48.50 310 ILE A O 1
ATOM 1647 N N . PHE A 1 311 ? 20.113 -10.950 -2.022 1.00 54.22 311 PHE A N 1
ATOM 1648 C CA . PHE A 1 311 ? 21.540 -11.092 -1.769 1.00 56.82 311 PHE A CA 1
ATOM 1649 C C . PHE A 1 311 ? 21.920 -10.510 -0.406 1.00 57.37 311 PHE A C 1
ATOM 1650 O O . PHE A 1 311 ? 23.034 -10.016 -0.240 1.00 57.88 311 PHE A O 1
ATOM 1658 N N . GLY A 1 312 ? 20.993 -10.574 0.562 1.00 57.24 312 GLY A N 1
ATOM 1659 C CA . GLY A 1 312 ? 21.292 -10.340 1.967 1.00 56.61 312 GLY A CA 1
ATOM 1660 C C . GLY A 1 312 ? 21.863 -8.950 2.245 1.00 56.71 312 GLY A C 1
ATOM 1661 O O . GLY A 1 312 ? 22.784 -8.811 3.049 1.00 55.56 312 GLY A O 1
ATOM 1662 N N . ALA A 1 313 ? 21.305 -7.929 1.584 1.00 56.21 313 ALA A N 1
ATOM 1663 C CA . ALA A 1 313 ? 21.709 -6.552 1.813 1.00 55.06 313 ALA A CA 1
ATOM 1664 C C . ALA A 1 313 ? 21.104 -6.056 3.123 1.00 54.53 313 ALA A C 1
ATOM 1665 O O . ALA A 1 313 ? 20.168 -6.656 3.644 1.00 53.31 313 ALA A O 1
ATOM 1667 N N . THR A 1 314 ? 21.660 -4.953 3.637 1.00 56.57 314 THR A N 1
ATOM 1668 C CA . THR A 1 314 ? 21.252 -4.383 4.914 1.00 58.69 314 THR A CA 1
ATOM 1669 C C . THR A 1 314 ? 21.239 -2.857 4.833 1.00 56.46 314 THR A C 1
ATOM 1670 O O . THR A 1 314 ? 20.405 -2.217 5.470 1.00 54.69 314 THR A O 1
ATOM 1674 N N . GLU A 1 315 ? 22.193 -2.286 4.086 1.00 56.98 315 GLU A N 1
ATOM 1675 C CA . GLU A 1 315 ? 22.151 -0.885 3.699 1.00 58.89 315 GLU A CA 1
ATOM 1676 C C . GLU A 1 315 ? 21.536 -0.780 2.302 1.00 55.74 315 GLU A C 1
ATOM 1677 O O . GLU A 1 315 ? 22.240 -0.905 1.302 1.00 57.23 315 GLU A O 1
ATOM 1683 N N . TYR A 1 316 ? 20.215 -0.567 2.247 1.00 51.06 316 TYR A N 1
ATOM 1684 C CA . TYR A 1 316 ? 19.500 -0.434 0.985 1.00 47.25 316 TYR A CA 1
ATOM 1685 C C . TYR A 1 316 ? 18.651 0.834 1.025 1.00 46.48 316 TYR A C 1
ATOM 1686 O O . TYR A 1 316 ? 18.301 1.325 2.096 1.00 49.20 316 TYR A O 1
ATOM 1695 N N . THR A 1 317 ? 18.314 1.338 -0.165 1.00 43.80 317 THR A N 1
ATOM 1696 C CA . THR A 1 317 ? 17.651 2.622 -0.316 1.00 42.74 317 THR A CA 1
ATOM 1697 C C . THR A 1 317 ? 16.147 2.395 -0.471 1.00 43.05 317 THR A C 1
ATOM 1698 O O . THR A 1 317 ? 15.650 1.307 -0.189 1.00 43.96 317 THR A O 1
ATOM 1702 N N . THR A 1 318 ? 15.430 3.439 -0.912 1.00 41.67 318 THR A N 1
ATOM 1703 C CA . THR A 1 318 ? 14.017 3.346 -1.248 1.00 40.01 318 THR A CA 1
ATOM 1704 C C . THR A 1 318 ? 13.812 2.658 -2.598 1.00 40.52 318 THR A C 1
ATOM 1705 O O . THR A 1 318 ? 12.678 2.358 -2.966 1.00 41.78 318 THR A O 1
ATOM 1709 N N . ALA A 1 319 ? 14.906 2.413 -3.331 1.00 39.93 319 ALA A N 1
ATOM 1710 C CA . ALA A 1 319 ? 14.851 1.773 -4.636 1.00 39.18 319 ALA A CA 1
ATOM 1711 C C . ALA A 1 319 ? 14.105 0.440 -4.570 1.00 39.03 319 ALA A C 1
ATOM 1712 O O . ALA A 1 319 ? 13.525 0.018 -5.567 1.00 39.63 319 ALA A O 1
ATOM 1714 N N . ILE A 1 320 ? 14.126 -0.216 -3.401 1.00 38.60 320 ILE A N 1
ATOM 1715 C CA . ILE A 1 320 ? 13.513 -1.525 -3.234 1.00 39.88 320 ILE A CA 1
ATOM 1716 C C . ILE A 1 320 ? 12.023 -1.461 -3.564 1.00 40.97 320 ILE A C 1
ATOM 1717 O O . ILE A 1 320 ? 11.466 -2.436 -4.068 1.00 45.39 320 ILE A O 1
ATOM 1722 N N . ASP A 1 321 ? 11.385 -0.325 -3.257 1.00 38.40 321 ASP A N 1
ATOM 1723 C CA . ASP A 1 321 ? 9.965 -0.144 -3.514 1.00 37.49 321 ASP A CA 1
ATOM 1724 C C . ASP A 1 321 ? 9.731 0.092 -5.005 1.00 35.48 321 ASP A C 1
ATOM 1725 O O . ASP A 1 321 ? 8.683 -0.266 -5.536 1.00 34.95 321 ASP A O 1
ATOM 1730 N N . MET A 1 322 ? 10.719 0.686 -5.678 1.00 34.80 322 MET A N 1
ATOM 1731 C CA . MET A 1 322 ? 10.597 0.990 -7.092 1.00 35.91 322 MET A CA 1
ATOM 1732 C C . MET A 1 322 ? 10.809 -0.281 -7.918 1.00 36.16 322 MET A C 1
ATOM 1733 O O . MET A 1 322 ? 10.324 -0.383 -9.043 1.00 35.12 322 MET A O 1
ATOM 1738 N N . TRP A 1 323 ? 11.523 -1.260 -7.349 1.00 36.06 323 TRP A N 1
ATOM 1739 C CA . TRP A 1 323 ? 11.563 -2.593 -7.929 1.00 35.63 323 TRP A CA 1
ATOM 1740 C C . TRP A 1 323 ? 10.181 -3.231 -7.818 1.00 35.68 323 TRP A C 1
ATOM 1741 O O . TRP A 1 323 ? 9.711 -3.871 -8.755 1.00 36.77 323 TRP A O 1
ATOM 1752 N N . SER A 1 324 ? 9.541 -3.041 -6.661 1.00 35.43 324 SER A N 1
ATOM 1753 C CA . SER A 1 324 ? 8.251 -3.646 -6.379 1.00 36.27 324 SER A CA 1
ATOM 1754 C C . SER A 1 324 ? 7.181 -3.136 -7.343 1.00 38.41 324 SER A C 1
ATOM 1755 O O . SER A 1 324 ? 6.343 -3.915 -7.793 1.00 39.08 324 SER A O 1
ATOM 1758 N N . VAL A 1 325 ? 7.207 -1.833 -7.658 1.00 39.71 325 VAL A N 1
ATOM 1759 C CA . VAL A 1 325 ? 6.244 -1.267 -8.592 1.00 39.24 325 VAL A CA 1
ATOM 1760 C C . VAL A 1 325 ? 6.563 -1.765 -10.002 1.00 38.55 325 VAL A C 1
ATOM 1761 O O . VAL A 1 325 ? 5.653 -1.972 -10.799 1.00 40.77 325 VAL A O 1
ATOM 1765 N N . GLY A 1 326 ? 7.853 -1.955 -10.302 1.00 36.65 326 GLY A N 1
ATOM 1766 C CA . GLY A 1 326 ? 8.263 -2.610 -11.534 1.00 35.70 326 GLY A CA 1
ATOM 1767 C C . GLY A 1 326 ? 7.584 -3.969 -11.707 1.00 35.81 326 GLY A C 1
ATOM 1768 O O . GLY A 1 326 ? 7.139 -4.305 -12.802 1.00 36.67 326 GLY A O 1
ATOM 1769 N N . CYS A 1 327 ? 7.503 -4.732 -10.609 1.00 35.25 327 CYS A N 1
ATOM 1770 C CA . CYS A 1 327 ? 6.946 -6.077 -10.616 1.00 34.39 327 CYS A CA 1
ATOM 1771 C C . CYS A 1 327 ? 5.420 -6.044 -10.659 1.00 34.08 327 CYS A C 1
ATOM 1772 O O . CYS A 1 327 ? 4.797 -6.948 -11.210 1.00 34.59 327 CYS A O 1
ATOM 1775 N N . VAL A 1 328 ? 4.826 -5.019 -10.042 1.00 34.27 328 VAL A N 1
ATOM 1776 C CA . VAL A 1 328 ? 3.384 -4.838 -10.061 1.00 35.11 328 VAL A CA 1
ATOM 1777 C C . VAL A 1 328 ? 2.954 -4.463 -11.477 1.00 35.41 328 VAL A C 1
ATOM 1778 O O . VAL A 1 328 ? 2.009 -5.038 -12.010 1.00 34.95 328 VAL A O 1
ATOM 1782 N N . LEU A 1 329 ? 3.664 -3.497 -12.071 1.00 37.05 329 LEU A N 1
ATOM 1783 C CA . LEU A 1 329 ? 3.394 -3.034 -13.423 1.00 37.67 329 LEU A CA 1
ATOM 1784 C C . LEU A 1 329 ? 3.433 -4.216 -14.390 1.00 39.49 329 LEU A C 1
ATOM 1785 O O . LEU A 1 329 ? 2.495 -4.424 -15.157 1.00 41.93 329 LEU A O 1
ATOM 1790 N N . ALA A 1 330 ? 4.517 -4.997 -14.328 1.00 39.28 330 ALA A N 1
ATOM 1791 C CA . ALA A 1 330 ? 4.651 -6.206 -15.124 1.00 39.13 330 ALA A CA 1
ATOM 1792 C C . ALA A 1 330 ? 3.439 -7.112 -14.921 1.00 37.98 330 ALA A C 1
ATOM 1793 O O . ALA A 1 330 ? 2.891 -7.640 -15.882 1.00 38.65 330 ALA A O 1
ATOM 1795 N N . GLU A 1 331 ? 3.029 -7.278 -13.661 1.00 38.01 331 GLU A N 1
ATOM 1796 C CA . GLU A 1 331 ? 1.953 -8.190 -13.310 1.00 38.88 331 GLU A CA 1
ATOM 1797 C C . GLU A 1 331 ? 0.638 -7.721 -13.929 1.00 38.65 331 GLU A C 1
ATOM 1798 O O . GLU A 1 331 ? -0.189 -8.544 -14.310 1.00 39.17 331 GLU A O 1
ATOM 1804 N N . LEU A 1 332 ? 0.450 -6.401 -14.023 1.00 39.36 332 LEU A N 1
ATOM 1805 C CA . LEU A 1 332 ? -0.769 -5.848 -14.590 1.00 39.82 332 LEU A CA 1
ATOM 1806 C C . LEU A 1 332 ? -0.787 -6.053 -16.102 1.00 41.26 332 LEU A C 1
ATOM 1807 O O . LEU A 1 332 ? -1.847 -6.297 -16.673 1.00 42.81 332 LEU A O 1
ATOM 1812 N N . LEU A 1 333 ? 0.386 -5.950 -16.739 1.00 42.67 333 LEU A N 1
ATOM 1813 C CA . LEU A 1 333 ? 0.502 -6.124 -18.179 1.00 43.96 333 LEU A CA 1
ATOM 1814 C C . LEU A 1 333 ? 0.425 -7.606 -18.546 1.00 45.00 333 LEU A C 1
ATOM 1815 O O . LEU A 1 333 ? -0.174 -7.956 -19.559 1.00 48.34 333 LEU A O 1
ATOM 1820 N N . LEU A 1 334 ? 1.016 -8.471 -17.711 1.00 44.53 334 LEU A N 1
ATOM 1821 C CA . LEU A 1 334 ? 1.144 -9.889 -18.017 1.00 44.96 334 LEU A CA 1
ATOM 1822 C C . LEU A 1 334 ? -0.075 -10.676 -17.537 1.00 44.50 334 LEU A C 1
ATOM 1823 O O . LEU A 1 334 ? -0.339 -11.766 -18.039 1.00 43.29 334 LEU A O 1
ATOM 1828 N N . GLY A 1 335 ? -0.803 -10.135 -16.555 1.00 45.26 335 GLY A N 1
ATOM 1829 C CA . GLY A 1 335 ? -1.947 -10.822 -15.976 1.00 46.08 335 GLY A CA 1
ATOM 1830 C C . GLY A 1 335 ? -1.532 -12.016 -15.116 1.00 45.55 335 GLY A C 1
ATOM 1831 O O . GLY A 1 335 ? -2.297 -12.965 -14.963 1.00 46.27 335 GLY A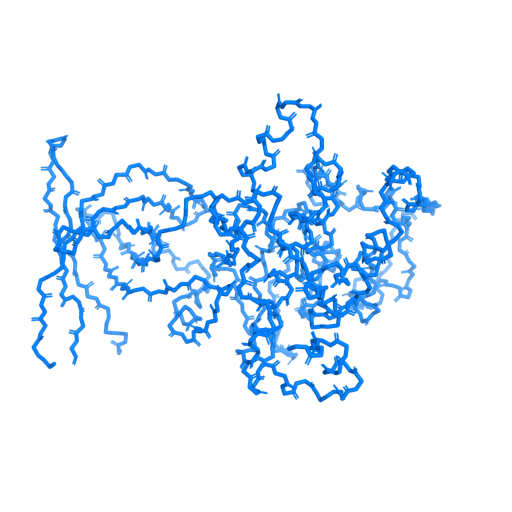 O 1
ATOM 1832 N N . HIS A 1 336 ? -0.314 -11.952 -14.563 1.00 44.46 336 HIS A N 1
ATOM 1833 C CA . HIS A 1 336 ? 0.216 -12.989 -13.692 1.00 44.74 336 HIS A CA 1
ATOM 1834 C C . HIS A 1 336 ? 1.539 -12.504 -13.106 1.00 44.21 336 HIS A C 1
ATOM 1835 O O . HIS A 1 336 ? 2.203 -11.662 -13.708 1.00 44.03 336 HIS A O 1
ATOM 1842 N N . PRO A 1 337 ? 1.970 -13.013 -11.929 1.00 45.33 337 PRO A N 1
ATOM 1843 C CA . PRO A 1 337 ? 3.232 -12.582 -11.324 1.00 46.13 337 PRO A CA 1
ATOM 1844 C C . PRO A 1 337 ? 4.425 -12.821 -12.246 1.00 47.49 337 PRO A C 1
ATOM 1845 O O . PRO A 1 337 ? 4.582 -13.912 -12.789 1.00 49.36 337 PRO A O 1
ATOM 1849 N N . LEU A 1 338 ? 5.251 -11.781 -12.413 1.00 48.31 338 LEU A N 1
ATOM 1850 C CA . LEU A 1 338 ? 6.419 -11.831 -13.278 1.00 47.99 338 LEU A CA 1
ATOM 1851 C C . LEU A 1 338 ? 7.438 -12.823 -12.718 1.00 47.09 338 LEU A C 1
ATOM 1852 O O . LEU A 1 338 ? 7.957 -13.661 -13.453 1.00 48.41 338 LEU A O 1
ATOM 1857 N N . PHE A 1 339 ? 7.708 -12.717 -11.412 1.00 44.93 339 PHE A N 1
ATOM 1858 C CA . PHE A 1 339 ? 8.703 -13.546 -10.751 1.00 43.55 339 PHE A CA 1
ATOM 1859 C C . PHE A 1 339 ? 8.042 -14.379 -9.653 1.00 44.50 339 PHE A C 1
ATOM 1860 O O . PHE A 1 339 ? 8.217 -14.100 -8.468 1.00 44.25 339 PHE A O 1
ATOM 1868 N N . PRO A 1 340 ? 7.271 -15.435 -10.004 1.00 43.59 340 PRO A N 1
ATOM 1869 C CA . PRO A 1 340 ? 6.587 -16.256 -9.004 1.00 44.35 340 PRO A CA 1
ATOM 1870 C C . PRO A 1 340 ? 7.525 -17.248 -8.321 1.00 46.84 340 PRO A C 1
ATOM 1871 O O . PRO A 1 340 ? 7.519 -18.435 -8.639 1.00 49.92 340 PRO A O 1
ATOM 1875 N N . GLY A 1 341 ? 8.326 -16.744 -7.375 1.00 48.48 341 GLY A N 1
ATOM 1876 C CA . GLY A 1 341 ? 9.282 -17.565 -6.650 1.00 50.48 341 GLY A CA 1
ATOM 1877 C C . GLY A 1 341 ? 8.606 -18.442 -5.596 1.00 51.43 341 GLY A C 1
ATOM 1878 O O . GLY A 1 341 ? 7.617 -18.041 -4.989 1.00 52.60 341 GLY A O 1
ATOM 1879 N N . GLU A 1 342 ? 9.161 -19.641 -5.390 1.00 52.00 342 GLU A N 1
ATOM 1880 C CA . GLU A 1 342 ? 8.670 -20.575 -4.390 1.00 52.75 342 GLU A CA 1
ATOM 1881 C C . GLU A 1 342 ? 9.394 -20.331 -3.068 1.00 51.01 342 GLU A C 1
ATOM 1882 O O . GLU A 1 342 ? 8.795 -20.421 -1.999 1.00 50.48 342 GLU A O 1
ATOM 1888 N N . SER A 1 343 ? 10.696 -20.041 -3.166 1.00 49.92 343 SER A N 1
ATOM 1889 C CA . SER A 1 343 ? 11.523 -19.705 -2.021 1.00 49.67 343 SER A CA 1
ATOM 1890 C C . SER A 1 343 ? 12.579 -18.689 -2.450 1.00 50.38 343 SER A C 1
ATOM 1891 O O . SER A 1 343 ? 12.699 -18.388 -3.637 1.00 51.35 343 SER A O 1
ATOM 1894 N N . GLY A 1 344 ? 13.331 -18.165 -1.473 1.00 48.76 344 GLY A N 1
ATOM 1895 C CA . GLY A 1 344 ? 14.327 -17.134 -1.715 1.00 46.90 344 GLY A CA 1
ATOM 1896 C C . GLY A 1 344 ? 15.238 -17.471 -2.893 1.00 47.00 344 GLY A C 1
ATOM 1897 O O . GLY A 1 344 ? 15.474 -16.629 -3.757 1.00 48.01 344 GLY A O 1
ATOM 1898 N N . VAL A 1 345 ? 15.731 -18.716 -2.918 1.00 46.80 345 VAL A N 1
ATOM 1899 C CA . VAL A 1 345 ? 16.671 -19.157 -3.936 1.00 45.77 345 VAL A CA 1
ATOM 1900 C C . VAL A 1 345 ? 15.956 -19.258 -5.283 1.00 45.13 345 VAL A C 1
ATOM 1901 O O . VAL A 1 345 ? 16.508 -18.849 -6.303 1.00 45.55 345 VAL A O 1
ATOM 1905 N N . ASP A 1 346 ? 14.723 -19.784 -5.274 1.00 44.50 346 ASP A N 1
ATOM 1906 C CA . ASP A 1 346 ? 13.945 -19.969 -6.491 1.00 44.74 346 ASP A CA 1
ATOM 1907 C C . ASP A 1 346 ? 13.520 -18.607 -7.039 1.00 44.02 346 ASP A C 1
ATOM 1908 O O . ASP A 1 346 ? 13.422 -18.433 -8.251 1.00 42.60 346 ASP A O 1
ATOM 1913 N N . GLN A 1 347 ? 13.278 -17.650 -6.133 1.00 44.36 347 GLN A N 1
ATOM 1914 C CA . GLN A 1 347 ? 12.930 -16.285 -6.499 1.00 45.22 347 GLN A CA 1
ATOM 1915 C C . GLN A 1 347 ? 14.103 -15.620 -7.217 1.00 43.26 347 GLN A C 1
ATOM 1916 O O . GLN A 1 347 ? 13.901 -14.899 -8.192 1.00 40.12 347 GLN A O 1
ATOM 1922 N N . LEU A 1 348 ? 15.324 -15.861 -6.721 1.00 44.25 348 LEU A N 1
ATOM 1923 C CA . LEU A 1 348 ? 16.525 -15.311 -7.332 1.00 45.21 348 LEU A CA 1
ATOM 1924 C C . LEU A 1 348 ? 16.615 -15.792 -8.778 1.00 45.70 348 LEU A C 1
ATOM 1925 O O . LEU A 1 348 ? 16.790 -14.987 -9.688 1.00 46.00 348 LEU A O 1
ATOM 1930 N N . VAL A 1 349 ? 16.477 -17.110 -8.973 1.00 47.10 349 VAL A N 1
ATOM 1931 C CA . VAL A 1 349 ? 16.615 -17.727 -10.284 1.00 47.05 349 VAL A CA 1
ATOM 1932 C C . VAL A 1 349 ? 15.562 -17.160 -11.235 1.00 45.76 349 VAL A C 1
ATOM 1933 O O . VAL A 1 349 ? 15.877 -16.844 -12.380 1.00 46.06 349 VAL A O 1
ATOM 1937 N N . GLU A 1 350 ? 14.320 -17.028 -10.752 1.00 44.24 350 GLU A N 1
ATOM 1938 C CA . GLU A 1 350 ? 13.230 -16.484 -11.550 1.00 43.90 350 GLU A CA 1
ATOM 1939 C C . GLU A 1 350 ? 13.603 -15.104 -12.096 1.00 41.59 350 GLU A C 1
ATOM 1940 O O . GLU A 1 350 ? 13.220 -14.762 -13.213 1.00 41.35 350 GLU A O 1
ATOM 1946 N N . ILE A 1 351 ? 14.340 -14.318 -11.301 1.00 39.93 351 ILE A N 1
ATOM 1947 C CA . ILE A 1 351 ? 14.817 -13.008 -11.717 1.00 39.19 351 ILE A CA 1
ATOM 1948 C C . ILE A 1 351 ? 15.912 -13.183 -12.766 1.00 39.57 351 ILE A C 1
ATOM 1949 O O . ILE A 1 351 ? 15.953 -12.442 -13.745 1.00 40.82 351 ILE A O 1
ATOM 1954 N N . ILE A 1 352 ? 16.798 -14.161 -12.551 1.00 40.34 352 ILE A N 1
ATOM 1955 C CA . ILE A 1 352 ? 17.937 -14.382 -13.430 1.00 41.76 352 ILE A CA 1
ATOM 1956 C C . ILE A 1 352 ? 17.454 -14.823 -14.813 1.00 44.21 352 ILE A C 1
ATOM 1957 O O . ILE A 1 352 ? 18.075 -14.483 -15.818 1.00 46.44 352 ILE A O 1
ATOM 1962 N N . LYS A 1 353 ? 16.334 -15.555 -14.867 1.00 44.66 353 LYS A N 1
ATOM 1963 C CA . LYS A 1 353 ? 15.801 -16.060 -16.124 1.00 45.57 353 LYS A CA 1
ATOM 1964 C C . LYS A 1 353 ? 15.459 -14.919 -17.083 1.00 45.50 353 LYS A C 1
ATOM 1965 O O . LYS A 1 353 ? 15.472 -15.123 -18.294 1.00 48.14 353 LYS A O 1
ATOM 1971 N N . VAL A 1 354 ? 15.142 -13.733 -16.545 1.00 44.03 354 VAL A N 1
ATOM 1972 C CA . VAL A 1 354 ? 14.727 -12.602 -17.361 1.00 43.60 354 VAL A CA 1
ATOM 1973 C C . VAL A 1 354 ? 15.878 -11.607 -17.497 1.00 43.41 354 VAL A C 1
ATOM 1974 O O . VAL A 1 354 ? 16.248 -11.240 -18.608 1.00 44.53 354 VAL A O 1
ATOM 1978 N N . LEU A 1 355 ? 16.426 -11.165 -16.360 1.00 43.65 355 LEU A N 1
ATOM 1979 C CA . LEU A 1 355 ? 17.460 -10.139 -16.342 1.00 45.33 355 LEU A CA 1
ATOM 1980 C C . LEU A 1 355 ? 18.811 -10.715 -16.763 1.00 46.40 355 LEU A C 1
ATOM 1981 O O . LEU A 1 355 ? 19.698 -9.968 -17.174 1.00 45.64 355 LEU A O 1
ATOM 1986 N N . GLY A 1 356 ? 18.967 -12.038 -16.636 1.00 47.96 356 GLY A N 1
ATOM 1987 C CA . GLY A 1 356 ? 20.262 -12.679 -16.793 1.00 49.00 356 GLY A CA 1
ATOM 1988 C C . GLY A 1 356 ? 21.008 -12.723 -15.464 1.00 48.50 356 GLY A C 1
ATOM 1989 O O . GLY A 1 356 ? 20.472 -12.310 -14.440 1.00 46.73 356 GLY A O 1
ATOM 1990 N N . THR A 1 357 ? 22.244 -13.232 -15.494 1.00 51.06 357 THR A N 1
ATOM 1991 C CA . THR A 1 357 ? 23.071 -13.322 -14.302 1.00 52.31 357 THR A CA 1
ATOM 1992 C C . THR A 1 357 ? 23.589 -11.928 -13.951 1.00 53.59 357 THR A C 1
ATOM 1993 O O . THR A 1 357 ? 23.990 -11.176 -14.839 1.00 51.94 357 THR A O 1
ATOM 1997 N N . PRO A 1 358 ? 23.574 -11.527 -12.658 1.00 56.39 358 PRO A N 1
ATOM 1998 C CA . PRO A 1 358 ? 24.163 -10.255 -12.242 1.00 5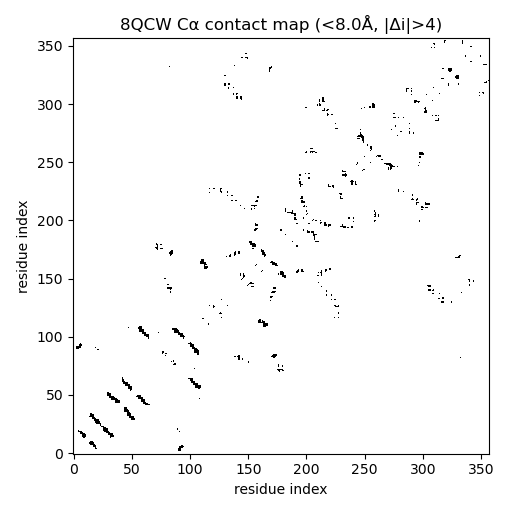8.75 358 PRO A CA 1
ATOM 1999 C C . PRO A 1 358 ? 25.676 -10.216 -12.445 1.00 61.05 358 PRO A C 1
ATOM 2000 O O . PRO A 1 358 ? 26.357 -11.220 -12.251 1.00 62.04 358 PRO A O 1
ATOM 2004 N N . THR A 1 359 ? 26.185 -9.042 -12.835 1.00 62.47 359 THR A N 1
ATOM 2005 C CA . THR A 1 359 ? 27.616 -8.800 -12.913 1.00 63.56 359 THR A CA 1
ATOM 2006 C C . THR A 1 359 ? 28.150 -8.602 -11.496 1.00 67.25 359 THR A C 1
ATOM 2007 O O . THR A 1 359 ? 27.387 -8.285 -10.586 1.00 71.57 359 THR A O 1
ATOM 2011 N N . ARG A 1 360 ? 29.464 -8.790 -11.322 1.00 69.22 360 ARG A N 1
ATOM 2012 C CA . ARG A 1 360 ? 30.119 -8.556 -10.042 1.00 69.02 360 ARG A CA 1
ATOM 2013 C C . ARG A 1 360 ? 29.993 -7.082 -9.653 1.00 69.44 360 ARG A C 1
ATOM 2014 O O . ARG A 1 360 ? 29.918 -6.769 -8.466 1.00 68.24 360 ARG A O 1
ATOM 2022 N N . GLU A 1 361 ? 29.962 -6.189 -10.653 1.00 71.77 361 GLU A N 1
ATOM 2023 C CA . GLU A 1 361 ? 29.747 -4.767 -10.421 1.00 73.92 361 GLU A CA 1
ATOM 2024 C C . GLU A 1 361 ? 28.329 -4.527 -9.903 1.00 73.68 361 GLU A C 1
ATOM 2025 O O . GLU A 1 361 ? 28.123 -3.662 -9.055 1.00 79.76 361 GLU A O 1
ATOM 2031 N N . GLU A 1 362 ? 27.358 -5.289 -10.426 1.00 68.49 362 GLU A N 1
ATOM 2032 C CA . GLU A 1 362 ? 25.965 -5.150 -10.030 1.00 62.87 362 GLU A CA 1
ATOM 2033 C C . GLU A 1 362 ? 25.778 -5.677 -8.609 1.00 63.28 362 GLU A C 1
ATOM 2034 O O . GLU A 1 362 ? 25.014 -5.106 -7.834 1.00 64.50 362 GLU A O 1
ATOM 2040 N N . ILE A 1 363 ? 26.492 -6.760 -8.275 1.00 61.59 363 ILE A N 1
ATOM 2041 C CA . ILE A 1 363 ? 26.427 -7.349 -6.947 1.00 62.83 363 ILE A CA 1
ATOM 2042 C C . ILE A 1 363 ? 27.086 -6.404 -5.943 1.00 65.92 363 ILE A C 1
ATOM 2043 O O . ILE A 1 363 ? 26.667 -6.345 -4.789 1.00 65.57 363 ILE A O 1
ATOM 2048 N N . ARG A 1 364 ? 28.114 -5.666 -6.385 1.00 69.25 364 ARG A N 1
ATOM 2049 C CA . ARG A 1 364 ? 28.698 -4.612 -5.570 1.00 72.15 364 ARG A CA 1
ATOM 2050 C C . ARG A 1 364 ? 27.600 -3.629 -5.173 1.00 70.48 364 ARG A C 1
ATOM 2051 O O . ARG A 1 364 ? 27.361 -3.413 -3.988 1.00 72.32 364 ARG A O 1
ATOM 2059 N N . CYS A 1 365 ? 26.930 -3.057 -6.182 1.00 67.43 365 CYS A N 1
ATOM 2060 C CA . CYS A 1 365 ? 25.887 -2.065 -5.972 1.00 67.41 365 CYS A CA 1
ATOM 2061 C C . CYS A 1 365 ? 24.816 -2.590 -5.017 1.00 65.52 365 CYS A C 1
ATOM 2062 O O . CYS 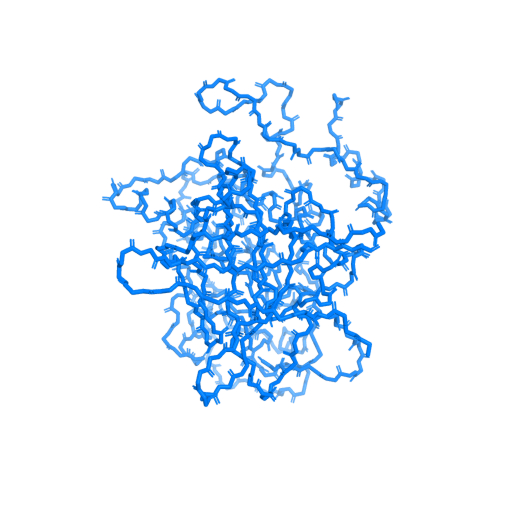A 1 365 ? 24.334 -1.852 -4.160 1.00 62.23 365 CYS A O 1
ATOM 2065 N N . MET A 1 366 ? 24.456 -3.870 -5.177 1.00 65.83 366 MET A N 1
ATOM 2066 C CA . MET A 1 366 ? 23.378 -4.481 -4.415 1.00 65.55 366 MET A CA 1
ATOM 2067 C C . MET A 1 366 ? 23.818 -4.699 -2.969 1.00 64.56 366 MET A C 1
ATOM 2068 O O . MET A 1 366 ? 23.157 -4.236 -2.041 1.00 62.25 366 MET A O 1
ATOM 2073 N N . ASN A 1 367 ? 24.938 -5.410 -2.795 1.00 66.95 367 ASN A N 1
ATOM 2074 C CA . ASN A 1 367 ? 25.485 -5.701 -1.479 1.00 68.82 367 ASN A CA 1
ATOM 2075 C C . ASN A 1 367 ? 26.985 -5.950 -1.614 1.00 69.58 367 ASN A C 1
ATOM 2076 O O . ASN A 1 367 ? 27.396 -7.044 -1.991 1.00 70.61 367 ASN A O 1
ATOM 2081 N N . PRO A 1 368 ? 27.848 -4.951 -1.309 1.00 71.17 368 PRO A N 1
ATOM 2082 C CA . PRO A 1 368 ? 29.298 -5.123 -1.418 1.00 73.21 368 PRO A CA 1
ATOM 2083 C C . PRO A 1 368 ? 29.859 -6.264 -0.571 1.00 75.86 368 PRO A C 1
ATOM 2084 O O . PRO A 1 368 ? 30.814 -6.922 -0.980 1.00 77.89 368 PRO A O 1
ATOM 2088 N N . HIS A 1 369 ? 29.251 -6.494 0.601 1.00 76.39 369 HIS A N 1
ATOM 2089 C CA . HIS A 1 369 ? 29.745 -7.469 1.562 1.00 78.97 369 HIS A CA 1
ATOM 2090 C C . HIS A 1 369 ? 29.521 -8.904 1.082 1.00 83.14 369 HIS A C 1
ATOM 2091 O O . HIS A 1 369 ? 30.186 -9.816 1.568 1.00 87.38 369 HIS A O 1
ATOM 2098 N N . TYR A 1 370 ? 28.588 -9.102 0.140 1.00 87.27 370 TYR A N 1
ATOM 2099 C CA . TYR A 1 370 ? 28.184 -10.434 -0.291 1.00 89.82 370 TYR A CA 1
ATOM 2100 C C . TYR A 1 370 ? 29.381 -11.221 -0.827 1.00 88.83 370 TYR A C 1
ATOM 2101 O O . TYR A 1 370 ? 29.543 -12.392 -0.490 1.00 86.55 370 TYR A O 1
ATOM 2110 N N . ASN A 1 371 ? 30.195 -10.572 -1.671 1.00 88.64 371 ASN A N 1
ATOM 2111 C CA . ASN A 1 371 ? 31.348 -11.194 -2.307 1.00 90.35 371 ASN A CA 1
ATOM 2112 C C . ASN A 1 371 ? 30.850 -11.968 -3.531 1.00 91.93 371 ASN A C 1
ATOM 2113 O O . ASN A 1 371 ? 29.830 -11.593 -4.107 1.00 95.86 371 ASN A O 1
ATOM 2118 N N . GLU A 1 372 ? 31.564 -13.033 -3.933 1.00 89.91 372 GLU A N 1
ATOM 2119 C CA . GLU A 1 372 ? 31.285 -13.736 -5.179 1.00 86.16 372 GLU A CA 1
ATOM 2120 C C . GLU A 1 372 ? 29.893 -14.364 -5.159 1.00 82.63 372 GLU A C 1
ATOM 2121 O O . GLU A 1 372 ? 29.317 -14.595 -4.096 1.00 81.76 372 GLU A O 1
ATOM 2127 N N . PHE A 1 373 ? 29.380 -14.639 -6.365 1.00 80.71 373 PHE A N 1
ATOM 2128 C CA . PHE A 1 373 ? 28.118 -15.334 -6.568 1.00 79.96 373 PHE A CA 1
ATOM 2129 C C . PHE A 1 373 ? 28.354 -16.512 -7.512 1.00 76.86 373 PHE A C 1
ATOM 2130 O O . PHE A 1 373 ? 28.476 -16.324 -8.721 1.00 73.23 373 PHE A O 1
ATOM 2138 N N . LYS A 1 374 ? 28.422 -17.724 -6.945 1.00 76.00 374 LYS A N 1
ATOM 2139 C CA . LYS A 1 374 ? 28.674 -18.927 -7.723 1.00 76.35 374 LYS A CA 1
ATOM 2140 C C . LYS A 1 374 ? 27.429 -19.269 -8.540 1.00 74.37 374 LYS A C 1
ATOM 2141 O O . LYS A 1 374 ? 26.446 -19.775 -8.001 1.00 74.44 374 LYS A O 1
ATOM 2147 N N . PHE A 1 375 ? 27.489 -18.979 -9.847 1.00 72.98 375 PHE A N 1
ATOM 2148 C CA . PHE A 1 375 ? 26.373 -19.212 -10.750 1.00 71.19 375 PHE A CA 1
ATOM 2149 C C . PHE A 1 375 ? 26.853 -19.108 -12.197 1.00 69.34 375 PHE A C 1
ATOM 2150 O O . PHE A 1 375 ? 27.708 -18.280 -12.502 1.00 69.18 375 PHE A O 1
ATOM 2158 N N . PRO A 1 376 ? 26.328 -19.932 -13.137 1.00 69.33 376 PRO A N 1
ATOM 2159 C CA . PRO A 1 376 ? 26.678 -19.806 -14.553 1.00 69.80 376 PRO A CA 1
ATOM 2160 C C . PRO A 1 376 ? 26.061 -18.556 -15.178 1.00 71.42 376 PRO A C 1
ATOM 2161 O O . PRO A 1 376 ? 25.128 -17.981 -14.624 1.00 74.10 376 PRO A O 1
ATOM 2165 N N . GLN A 1 377 ? 26.589 -18.150 -16.338 1.00 72.52 377 GLN A N 1
ATOM 2166 C CA . GLN A 1 377 ? 26.248 -16.869 -16.936 1.00 76.27 377 GLN A CA 1
ATOM 2167 C C . GLN A 1 377 ? 25.086 -17.045 -17.913 1.00 76.31 377 GLN A C 1
ATOM 2168 O O . GLN A 1 377 ? 25.299 -17.266 -19.104 1.00 77.83 377 GLN A O 1
ATOM 2174 N N . ILE A 1 378 ? 23.856 -16.924 -17.395 1.00 74.71 378 ILE A N 1
ATOM 2175 C CA . ILE A 1 378 ? 22.656 -17.009 -18.212 1.00 72.64 378 ILE A CA 1
ATOM 2176 C C . ILE A 1 378 ? 22.443 -15.656 -18.885 1.00 72.67 378 ILE A C 1
ATOM 2177 O O . ILE A 1 378 ? 22.459 -14.623 -18.219 1.00 71.73 378 ILE A O 1
ATOM 2182 N N . LYS A 1 379 ? 22.243 -15.684 -20.208 1.00 73.46 379 LYS A N 1
ATOM 2183 C CA . LYS A 1 379 ? 21.986 -14.479 -20.978 1.00 76.49 379 LYS A CA 1
ATOM 2184 C C . LYS A 1 379 ? 20.563 -14.003 -20.706 1.00 76.19 379 LYS A C 1
ATOM 2185 O O . LYS A 1 379 ? 19.668 -14.812 -20.475 1.00 80.27 379 LYS A O 1
ATOM 2191 N N . ALA A 1 380 ? 20.373 -12.678 -20.739 1.00 74.98 380 ALA A N 1
ATOM 2192 C CA . ALA A 1 380 ? 19.097 -12.064 -20.411 1.00 73.65 380 ALA A CA 1
ATOM 2193 C C . ALA A 1 380 ? 18.081 -12.351 -21.515 1.00 73.99 380 ALA A C 1
ATOM 2194 O O . ALA A 1 380 ? 18.397 -12.228 -22.697 1.00 75.12 380 ALA A O 1
ATOM 2196 N N . HIS A 1 381 ? 16.868 -12.741 -21.105 1.00 73.20 381 HIS A N 1
ATOM 2197 C CA . HIS A 1 381 ? 15.746 -12.935 -22.009 1.00 74.97 381 HIS A CA 1
ATOM 2198 C C . HIS A 1 381 ? 15.102 -11.573 -22.259 1.00 76.10 381 HIS A C 1
ATOM 2199 O O . HIS A 1 381 ? 14.369 -11.084 -21.403 1.00 80.25 381 HIS A O 1
ATOM 2206 N N . PRO A 1 382 ? 15.341 -10.919 -23.425 1.00 77.58 382 PRO A N 1
ATOM 2207 C CA . PRO A 1 382 ? 15.028 -9.496 -23.596 1.00 76.56 382 PRO A CA 1
ATOM 2208 C C . PRO A 1 382 ? 13.578 -9.114 -23.299 1.00 75.15 382 PRO A C 1
ATOM 2209 O O . PRO A 1 382 ? 12.660 -9.886 -23.570 1.00 72.53 382 PRO A O 1
ATOM 2213 N N . TRP A 1 383 ? 13.398 -7.898 -22.764 1.00 76.19 383 TRP A N 1
ATOM 2214 C CA . TRP A 1 383 ? 12.097 -7.379 -22.365 1.00 76.92 383 TRP A CA 1
ATOM 2215 C C . TRP A 1 383 ? 11.098 -7.485 -23.513 1.00 80.38 383 TRP A C 1
ATOM 2216 O O . TRP A 1 383 ? 9.916 -7.735 -23.288 1.00 84.68 383 TRP A O 1
ATOM 2227 N N . HIS A 1 384 ? 11.597 -7.282 -24.738 1.00 81.63 384 HIS A N 1
ATOM 2228 C CA . HIS A 1 384 ? 10.797 -7.332 -25.952 1.00 81.88 384 HIS A CA 1
ATOM 2229 C C . HIS A 1 384 ? 10.031 -8.653 -26.026 1.00 80.37 384 HIS A C 1
ATOM 2230 O O . HIS A 1 384 ? 8.866 -8.672 -26.418 1.00 78.87 384 HIS A O 1
ATOM 2237 N N . LYS A 1 385 ? 10.701 -9.748 -25.640 1.00 81.07 385 LYS A N 1
ATOM 2238 C CA . LYS A 1 385 ? 10.143 -11.088 -25.743 1.00 83.55 385 LYS A CA 1
ATOM 2239 C C . LYS A 1 385 ? 9.511 -11.524 -24.420 1.00 82.29 385 LYS A C 1
ATOM 2240 O O . LYS A 1 385 ? 9.052 -12.659 -24.312 1.00 83.73 385 LYS A O 1
ATOM 2246 N N . VAL A 1 386 ? 9.489 -10.629 -23.422 1.00 80.49 386 VAL A N 1
ATOM 2247 C CA . VAL A 1 386 ? 8.805 -10.888 -22.162 1.00 77.26 386 VAL A CA 1
ATOM 2248 C C . VAL A 1 386 ? 7.341 -10.468 -22.287 1.00 74.52 386 VAL A C 1
ATOM 2249 O O . VAL A 1 386 ? 6.468 -11.114 -21.709 1.00 71.35 386 VAL A O 1
ATOM 2253 N N . PHE A 1 387 ? 7.084 -9.389 -23.040 1.00 75.45 387 PHE A N 1
ATOM 2254 C CA . PHE A 1 387 ? 5.744 -8.834 -23.179 1.00 79.36 387 PHE A CA 1
ATOM 2255 C C . PHE A 1 387 ? 5.247 -9.003 -24.616 1.00 83.48 387 PHE A C 1
ATOM 2256 O O . PHE A 1 387 ? 5.978 -9.487 -25.478 1.00 86.13 387 PHE A O 1
ATOM 2264 N N . TYR A 1 388 ? 3.985 -8.610 -24.849 1.00 86.04 388 TYR A N 1
ATOM 2265 C CA . TYR A 1 388 ? 3.381 -8.624 -26.174 1.00 88.39 388 TYR A CA 1
ATOM 2266 C C . TYR A 1 388 ? 4.062 -7.599 -27.078 1.00 94.00 388 TYR A C 1
ATOM 2267 O O . TYR A 1 388 ? 4.725 -6.679 -26.601 1.00 93.84 388 TYR A O 1
ATOM 2276 N N . LYS A 1 389 ? 3.859 -7.763 -28.390 1.00 101.03 389 LYS A N 1
ATOM 2277 C CA . LYS A 1 389 ? 4.156 -6.723 -29.363 1.00 105.93 389 LYS A CA 1
ATOM 2278 C C . LYS A 1 389 ? 3.171 -5.573 -29.150 1.00 109.41 389 LYS A C 1
ATOM 2279 O O . LYS A 1 389 ? 3.528 -4.406 -29.308 1.00 108.94 389 LYS A O 1
ATOM 2285 N N . ARG A 1 390 ? 1.931 -5.931 -28.786 1.00 109.25 390 ARG A N 1
ATOM 2286 C CA . ARG A 1 390 ? 0.883 -4.984 -28.436 1.00 106.25 390 ARG A CA 1
ATOM 2287 C C . ARG A 1 390 ? 1.385 -3.986 -27.394 1.00 103.99 390 ARG A C 1
ATOM 2288 O O . ARG A 1 390 ? 1.268 -2.779 -27.594 1.00 102.21 390 ARG A O 1
ATOM 2296 N N . MET A 1 391 ? 1.942 -4.502 -26.289 1.00 100.98 391 MET A N 1
ATOM 2297 C CA . MET A 1 391 ? 2.225 -3.702 -25.106 1.00 97.71 391 MET A CA 1
ATOM 2298 C C . MET A 1 391 ? 3.009 -2.453 -25.505 1.00 92.68 391 MET A C 1
ATOM 2299 O O . MET A 1 391 ? 4.010 -2.553 -26.211 1.00 95.73 391 MET A O 1
ATOM 2304 N N . PRO A 1 392 ? 2.577 -1.242 -25.076 1.00 84.58 392 PRO A N 1
ATOM 2305 C CA . PRO A 1 392 ? 3.229 -0.000 -25.493 1.00 82.28 392 PRO A CA 1
ATOM 2306 C C . PRO A 1 392 ? 4.714 0.024 -25.137 1.00 83.89 392 PRO A C 1
ATOM 2307 O O . PRO A 1 392 ? 5.097 -0.412 -24.052 1.00 84.39 392 PRO A O 1
ATOM 2311 N N . PRO A 1 393 ? 5.596 0.522 -26.036 1.00 84.61 393 PRO A N 1
ATOM 2312 C CA . PRO A 1 393 ? 7.021 0.662 -25.726 1.00 83.80 393 PRO A CA 1
ATOM 2313 C C . PRO A 1 393 ? 7.281 1.382 -24.404 1.00 79.09 393 PRO A C 1
ATOM 2314 O O . PRO A 1 393 ? 8.179 1.002 -23.657 1.00 80.40 393 PRO A O 1
ATOM 2318 N N . GLU A 1 394 ? 6.470 2.412 -24.131 1.00 75.75 394 GLU A N 1
ATOM 2319 C CA . GLU A 1 394 ? 6.608 3.230 -22.936 1.00 75.45 394 GLU A CA 1
ATOM 2320 C C . GLU A 1 394 ? 6.485 2.353 -21.689 1.00 69.44 394 GLU A C 1
ATOM 2321 O O . GLU A 1 394 ? 7.181 2.580 -20.702 1.00 69.47 394 GLU A O 1
ATOM 2327 N N . ALA A 1 395 ? 5.594 1.356 -21.745 1.00 62.95 395 ALA A N 1
ATOM 2328 C CA . ALA A 1 395 ? 5.387 0.438 -20.637 1.00 57.62 395 ALA A CA 1
ATOM 2329 C C . ALA A 1 395 ? 6.647 -0.391 -20.401 1.00 55.06 395 ALA A C 1
ATOM 2330 O O . ALA A 1 395 ? 7.129 -0.481 -19.276 1.00 53.97 395 ALA A O 1
ATOM 2332 N N . VAL A 1 396 ? 7.175 -0.982 -21.478 1.00 53.75 396 VAL A N 1
ATOM 2333 C CA . VAL A 1 396 ? 8.340 -1.848 -21.397 1.00 54.12 396 VAL A CA 1
ATOM 2334 C C . VAL A 1 396 ? 9.558 -1.029 -20.970 1.00 53.21 396 VAL A C 1
ATOM 2335 O O . VAL A 1 396 ? 10.397 -1.516 -20.212 1.00 52.84 396 VAL A O 1
ATOM 2339 N N . ASP A 1 397 ? 9.648 0.211 -21.466 1.00 51.22 397 ASP A N 1
ATOM 2340 C CA . ASP A 1 397 ? 10.750 1.100 -21.137 1.00 50.25 397 ASP A CA 1
ATOM 2341 C C . ASP A 1 397 ? 10.774 1.338 -19.629 1.00 48.90 397 ASP A C 1
ATOM 2342 O O . ASP A 1 397 ? 11.826 1.256 -19.001 1.00 47.90 397 ASP A O 1
ATOM 2347 N N . LEU A 1 398 ? 9.596 1.627 -19.064 1.00 47.62 398 LEU A N 1
ATOM 2348 C CA . LEU A 1 398 ? 9.452 1.891 -17.642 1.00 45.97 398 LEU A CA 1
ATOM 2349 C C . LEU A 1 398 ? 9.779 0.630 -16.845 1.00 46.48 398 LEU A C 1
ATOM 2350 O O . LEU A 1 398 ? 10.573 0.683 -15.910 1.00 48.04 398 LEU A O 1
ATOM 2355 N N . VAL A 1 399 ? 9.177 -0.502 -17.234 1.00 46.47 399 VAL A N 1
ATOM 2356 C CA . VAL A 1 399 ? 9.382 -1.767 -16.542 1.00 45.20 399 VAL A CA 1
ATOM 2357 C C . VAL A 1 399 ? 10.879 -2.055 -16.446 1.00 44.20 399 VAL A C 1
ATOM 2358 O O . VAL A 1 399 ? 11.353 -2.477 -15.395 1.00 45.08 399 VAL A O 1
ATOM 2362 N N . SER A 1 400 ? 11.611 -1.827 -17.545 1.00 44.89 400 SER A N 1
ATOM 2363 C CA . SER A 1 400 ? 13.031 -2.144 -17.613 1.00 45.71 400 SER A CA 1
ATOM 2364 C C . SER A 1 400 ? 13.846 -1.223 -16.705 1.00 45.98 400 SER A C 1
ATOM 2365 O O . SER A 1 400 ? 14.815 -1.667 -16.093 1.00 46.49 400 SER A O 1
ATOM 2368 N N . ARG A 1 401 ? 13.456 0.058 -16.633 1.00 45.48 401 ARG A N 1
ATOM 2369 C CA . ARG A 1 401 ? 14.162 1.043 -15.828 1.00 45.24 401 ARG A CA 1
ATOM 2370 C C . ARG A 1 401 ? 13.925 0.774 -14.344 1.00 44.46 401 ARG A C 1
ATOM 2371 O O . ARG A 1 401 ? 14.806 1.011 -13.522 1.00 44.40 401 ARG A O 1
ATOM 2379 N N . LEU A 1 402 ? 12.727 0.278 -14.017 1.00 44.30 402 LEU A N 1
ATOM 2380 C CA . LEU A 1 402 ? 12.369 -0.071 -12.651 1.00 43.14 402 LEU A CA 1
ATOM 2381 C C . LEU A 1 402 ? 13.032 -1.386 -12.242 1.00 42.85 402 LEU A C 1
ATOM 2382 O O . LEU A 1 402 ? 13.465 -1.522 -11.102 1.00 42.52 402 LEU A O 1
ATOM 2387 N N . LEU A 1 403 ? 13.093 -2.356 -13.165 1.00 43.20 403 LEU A N 1
ATOM 2388 C CA . LEU A 1 403 ? 13.640 -3.671 -12.865 1.00 44.55 403 LEU A CA 1
ATOM 2389 C C . LEU A 1 403 ? 15.086 -3.752 -13.349 1.00 45.82 403 LEU A C 1
ATOM 2390 O O . LEU A 1 403 ? 15.362 -4.343 -14.391 1.00 47.47 403 LEU A O 1
ATOM 2395 N N . GLN A 1 404 ? 15.992 -3.144 -12.572 1.00 46.90 404 GLN A N 1
ATOM 2396 C CA . GLN A 1 404 ? 17.427 -3.291 -12.758 1.00 48.71 404 GLN A CA 1
ATOM 2397 C C . GLN A 1 404 ? 18.053 -3.809 -11.467 1.00 50.32 404 GLN A C 1
ATOM 2398 O O . GLN A 1 404 ? 17.489 -3.643 -10.388 1.00 51.20 404 GLN A O 1
ATOM 2404 N N . TYR A 1 405 ? 19.236 -4.419 -11.594 1.00 52.82 405 TYR A N 1
ATOM 2405 C CA . TYR A 1 405 ? 19.950 -4.951 -10.446 1.00 53.98 405 TYR A CA 1
ATOM 2406 C C . TYR A 1 405 ? 20.476 -3.794 -9.604 1.00 55.14 405 TYR A C 1
ATOM 2407 O O . TYR A 1 405 ? 20.122 -3.676 -8.435 1.00 62.61 405 TYR A O 1
ATOM 2416 N N . SER A 1 406 ? 21.318 -2.950 -10.212 1.00 55.14 406 SER A N 1
ATOM 2417 C CA . SER A 1 406 ? 21.921 -1.825 -9.514 1.00 55.66 406 SER A CA 1
ATOM 2418 C C . SER A 1 406 ? 20.841 -0.813 -9.127 1.00 54.21 406 SER A C 1
ATOM 2419 O O . SER A 1 406 ? 20.230 -0.194 -9.997 1.00 53.19 406 SER A O 1
ATOM 2422 N N . PRO A 1 407 ? 20.563 -0.619 -7.813 1.00 52.42 407 PRO A N 1
ATOM 2423 C CA . PRO A 1 407 ? 19.462 0.239 -7.366 1.00 51.23 407 PRO A CA 1
ATOM 2424 C C . PRO A 1 407 ? 19.593 1.717 -7.734 1.00 51.40 407 PRO A C 1
ATOM 2425 O O . PRO A 1 407 ? 18.594 2.427 -7.800 1.00 49.44 407 PRO A O 1
ATOM 2429 N N . ASN A 1 408 ? 20.830 2.171 -7.960 1.00 55.88 408 ASN A N 1
ATOM 2430 C CA . ASN A 1 408 ? 21.104 3.565 -8.270 1.00 58.34 408 ASN A CA 1
ATOM 2431 C C . ASN A 1 408 ? 20.643 3.884 -9.691 1.00 57.35 408 ASN A C 1
ATOM 2432 O O . ASN A 1 408 ? 20.169 4.987 -9.955 1.00 57.56 408 ASN A O 1
ATOM 2437 N N . LEU A 1 409 ? 20.784 2.906 -10.594 1.00 54.73 409 LEU A N 1
ATOM 2438 C CA . LEU A 1 409 ? 20.361 3.059 -11.978 1.00 51.85 409 LEU A CA 1
ATOM 2439 C C . LEU A 1 409 ? 18.840 2.945 -12.075 1.00 49.33 409 LEU A C 1
ATOM 2440 O O . LEU A 1 409 ? 18.261 3.266 -13.111 1.00 50.33 409 LEU A O 1
ATOM 2445 N N . ARG A 1 410 ? 18.209 2.490 -10.987 1.00 46.35 410 ARG A N 1
ATOM 2446 C CA . ARG A 1 410 ? 16.767 2.321 -10.920 1.00 44.51 410 ARG A CA 1
ATOM 2447 C C . ARG A 1 410 ? 16.104 3.695 -10.864 1.00 45.19 410 ARG A C 1
ATOM 2448 O O . ARG A 1 410 ? 16.720 4.658 -10.414 1.00 45.61 410 ARG A O 1
ATOM 2456 N N . CYS A 1 411 ? 14.847 3.773 -11.323 1.00 46.40 411 CYS A N 1
ATOM 2457 C CA . CYS A 1 411 ? 14.109 5.028 -11.364 1.00 47.70 411 CYS A CA 1
ATOM 2458 C C . CYS A 1 411 ? 13.690 5.453 -9.960 1.00 46.30 411 CYS A C 1
ATOM 2459 O O . CYS A 1 411 ? 13.634 4.631 -9.046 1.00 45.50 411 CYS A O 1
ATOM 2462 N N . THR A 1 412 ? 13.396 6.752 -9.818 1.00 44.21 412 THR A N 1
ATOM 2463 C CA . THR A 1 412 ? 12.805 7.296 -8.606 1.00 43.06 412 THR A CA 1
ATOM 2464 C C . THR A 1 412 ? 11.303 7.460 -8.820 1.00 42.88 412 THR A C 1
ATOM 2465 O O . THR A 1 412 ? 10.831 7.519 -9.954 1.00 41.82 412 THR A O 1
ATOM 2469 N N . ALA A 1 413 ? 10.565 7.534 -7.708 1.00 43.04 413 ALA A N 1
ATOM 2470 C CA . ALA A 1 413 ? 9.113 7.533 -7.733 1.00 43.05 413 ALA A CA 1
ATOM 2471 C C . ALA A 1 413 ? 8.603 8.692 -8.584 1.00 44.57 413 ALA A C 1
ATOM 2472 O O . ALA A 1 413 ? 7.770 8.496 -9.465 1.00 47.24 413 ALA A O 1
ATOM 2474 N N . LEU A 1 414 ? 9.126 9.894 -8.320 1.00 44.91 414 LEU A N 1
ATOM 2475 C CA . LEU A 1 414 ? 8.642 11.102 -8.969 1.00 44.78 414 LEU A CA 1
ATOM 2476 C C . LEU A 1 414 ? 9.055 11.118 -10.438 1.00 43.59 414 LEU A C 1
ATOM 2477 O O . LEU A 1 414 ? 8.286 11.568 -11.283 1.00 44.61 414 LEU A O 1
ATOM 2482 N N . ALA A 1 415 ? 10.274 10.646 -10.726 1.00 42.88 415 ALA A N 1
ATOM 2483 C CA . ALA A 1 415 ? 10.764 10.555 -12.093 1.00 42.97 415 ALA A CA 1
ATOM 2484 C C . ALA A 1 415 ? 9.851 9.644 -12.909 1.00 43.93 415 ALA A C 1
ATOM 2485 O O . ALA A 1 415 ? 9.484 9.978 -14.035 1.00 44.49 415 ALA A O 1
ATOM 2487 N N . ALA A 1 416 ? 9.485 8.501 -12.316 1.00 44.60 416 ALA A N 1
ATOM 2488 C CA . ALA A 1 416 ? 8.583 7.546 -12.942 1.00 44.85 416 ALA A CA 1
ATOM 2489 C C . ALA A 1 416 ? 7.274 8.235 -13.317 1.00 44.43 416 ALA A C 1
ATOM 2490 O O . ALA A 1 416 ? 6.802 8.090 -14.439 1.00 44.55 416 ALA A O 1
ATOM 2492 N N . CYS A 1 417 ? 6.713 9.004 -12.376 1.00 45.21 417 CYS A N 1
ATOM 2493 C CA . CYS A 1 417 ? 5.479 9.741 -12.601 1.00 44.71 417 CYS A CA 1
ATOM 2494 C C . CYS A 1 417 ? 5.562 10.591 -13.868 1.00 43.95 417 CYS A C 1
ATOM 2495 O O . CYS A 1 417 ? 4.553 10.796 -14.538 1.00 44.01 417 CYS A O 1
ATOM 2498 N N . ALA A 1 418 ? 6.766 11.083 -14.184 1.00 44.43 418 ALA A N 1
ATOM 2499 C CA . ALA A 1 418 ? 6.977 11.962 -15.324 1.00 45.24 418 ALA A CA 1
ATOM 2500 C C . ALA A 1 418 ? 7.373 11.168 -16.568 1.00 44.48 418 ALA A C 1
ATOM 2501 O O . ALA A 1 418 ? 7.744 11.762 -17.577 1.00 43.75 418 ALA A O 1
ATOM 2503 N N . HIS A 1 419 ? 7.279 9.834 -16.503 1.00 44.89 419 HIS A N 1
ATOM 2504 C CA . HIS A 1 419 ? 7.699 8.983 -17.605 1.00 45.48 419 HIS A CA 1
ATOM 2505 C C . HIS A 1 419 ? 6.714 9.146 -18.761 1.00 44.35 419 HIS A C 1
ATOM 2506 O O . HIS A 1 419 ? 5.533 9.405 -18.530 1.00 42.90 419 HIS A O 1
ATOM 2513 N N . PRO A 1 420 ? 7.176 9.034 -20.031 1.00 44.08 420 PRO A N 1
ATOM 2514 C CA . PRO A 1 420 ? 6.290 9.073 -21.197 1.00 44.11 420 PRO A CA 1
ATOM 2515 C C . PRO A 1 420 ? 5.057 8.172 -21.143 1.00 43.64 420 PRO A C 1
ATOM 2516 O O . PRO A 1 420 ? 4.057 8.462 -21.795 1.00 44.11 420 PRO A O 1
ATOM 2520 N N . PHE A 1 421 ? 5.138 7.083 -20.369 1.00 42.61 421 PHE A N 1
ATOM 2521 C CA . PHE A 1 421 ? 4.048 6.128 -20.262 1.00 43.43 421 PHE A CA 1
ATOM 2522 C C . PHE A 1 421 ? 2.805 6.792 -19.671 1.00 43.25 421 PHE A C 1
ATOM 2523 O O . PHE A 1 421 ? 1.691 6.357 -19.951 1.00 43.33 421 PHE A O 1
ATOM 2531 N N . PHE A 1 422 ? 2.998 7.849 -18.870 1.00 43.78 422 PHE A N 1
ATOM 2532 C CA . PHE A 1 422 ? 1.888 8.574 -18.270 1.00 43.49 422 PHE A CA 1
ATOM 2533 C C . PHE A 1 422 ? 1.635 9.893 -19.001 1.00 47.39 422 PHE A C 1
ATOM 2534 O O . PHE A 1 422 ? 1.220 10.864 -18.374 1.00 50.31 422 PHE A O 1
ATOM 2542 N N . ASN A 1 423 ? 1.870 9.924 -20.321 1.00 48.47 423 ASN A N 1
ATOM 2543 C CA . ASN A 1 423 ? 1.485 11.062 -21.144 1.00 48.35 423 ASN A CA 1
ATOM 2544 C C . ASN A 1 423 ? -0.034 11.086 -21.293 1.00 48.77 423 ASN A C 1
ATOM 2545 O O . ASN A 1 423 ? -0.644 12.148 -21.186 1.00 48.37 423 ASN A O 1
ATOM 2550 N N . ASP A 1 424 ? -0.623 9.905 -21.531 1.00 49.69 424 ASP A N 1
ATOM 2551 C CA . ASP A 1 424 ? -2.059 9.749 -21.713 1.00 51.26 424 ASP A CA 1
ATOM 2552 C C . ASP A 1 424 ? -2.819 10.451 -20.590 1.00 54.12 424 ASP A C 1
ATOM 2553 O O . ASP A 1 424 ? -3.791 11.158 -20.847 1.00 56.63 424 ASP A O 1
ATOM 2558 N N . LEU A 1 425 ? -2.355 10.255 -19.349 1.00 54.97 425 LEU A N 1
ATOM 2559 C CA . LEU A 1 425 ? -3.023 10.781 -18.167 1.00 55.40 425 LEU A CA 1
ATOM 2560 C C . LEU A 1 425 ? -2.991 12.310 -18.160 1.00 54.62 425 LEU A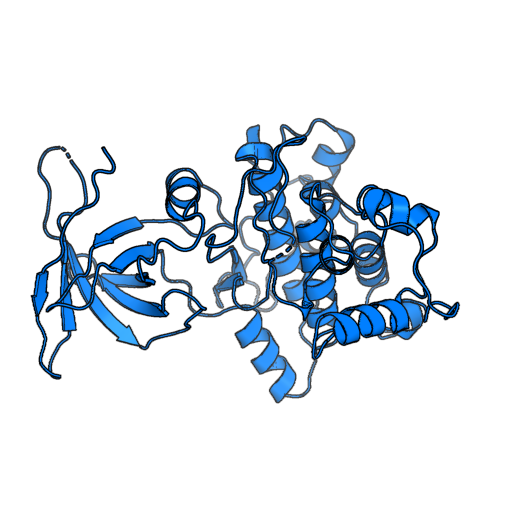 C 1
ATOM 2561 O O . LEU A 1 425 ? -3.873 12.937 -17.577 1.00 52.64 425 LEU A O 1
ATOM 2566 N N . ARG A 1 426 ? -1.972 12.899 -18.805 1.00 56.03 426 ARG A N 1
ATOM 2567 C CA . ARG A 1 426 ? -1.763 14.340 -18.789 1.00 56.14 426 ARG A CA 1
ATOM 2568 C C . ARG A 1 426 ? -2.458 15.009 -19.975 1.00 56.44 426 ARG A C 1
ATOM 2569 O O . ARG A 1 426 ? -2.284 16.207 -20.185 1.00 56.58 426 ARG A O 1
ATOM 2577 N N . ASP A 1 427 ? -3.228 14.239 -20.753 1.00 57.53 427 ASP A N 1
ATOM 2578 C CA . ASP A 1 427 ? -4.001 14.793 -21.852 1.00 58.17 427 ASP A CA 1
ATOM 2579 C C . ASP A 1 427 ? -5.147 15.619 -21.270 1.00 58.92 427 ASP A C 1
ATOM 2580 O O . ASP A 1 427 ? -5.817 15.171 -20.340 1.00 58.32 427 ASP A O 1
ATOM 2585 N N . PRO A 1 428 ? -5.391 16.853 -21.774 1.00 60.25 428 PRO A N 1
ATOM 2586 C CA . PRO A 1 428 ? -6.537 17.661 -21.341 1.00 59.34 428 PRO A CA 1
ATOM 2587 C C . PRO A 1 428 ? -7.918 17.025 -21.521 1.00 58.30 428 PRO A C 1
ATOM 2588 O O . PRO A 1 428 ? -8.850 17.368 -20.797 1.00 58.44 428 PRO A O 1
ATOM 2592 N N . ASN A 1 429 ? -8.043 16.100 -22.482 1.00 56.66 429 ASN A N 1
ATOM 2593 C CA . ASN A 1 429 ? -9.328 15.507 -22.822 1.00 56.27 429 ASN A CA 1
ATOM 2594 C C . ASN A 1 429 ? -9.448 14.109 -22.217 1.00 53.58 429 ASN A C 1
ATOM 2595 O O . ASN A 1 429 ? -10.370 13.369 -22.561 1.00 52.11 429 ASN A O 1
ATOM 2600 N N . ALA A 1 430 ? -8.518 13.756 -21.319 1.00 52.19 430 ALA A N 1
ATOM 2601 C CA . ALA A 1 430 ? -8.416 12.403 -20.795 1.00 50.70 430 ALA A CA 1
ATOM 2602 C C . ALA A 1 430 ? -9.543 12.143 -19.800 1.00 48.97 430 ALA A C 1
ATOM 2603 O O . ALA A 1 430 ? -9.883 13.016 -19.006 1.00 47.49 430 ALA A O 1
ATOM 2605 N N . SER A 1 431 ? -10.103 10.929 -19.852 1.00 49.06 431 SER A N 1
ATOM 2606 C CA . SER A 1 431 ? -11.220 10.549 -19.002 1.00 50.16 431 SER A CA 1
ATOM 2607 C C . SER A 1 431 ? -11.186 9.048 -18.736 1.00 50.19 431 SER A C 1
ATOM 2608 O O . SER A 1 431 ? -10.468 8.309 -19.405 1.00 50.45 431 SER A O 1
ATOM 2611 N N . LEU A 1 432 ? -11.986 8.610 -17.760 1.00 50.90 432 LEU A N 1
ATOM 2612 C CA . LEU A 1 432 ? -12.224 7.191 -17.555 1.00 51.62 432 LEU A CA 1
ATOM 2613 C C . LEU A 1 432 ? -13.023 6.668 -18.747 1.00 52.47 432 LEU A C 1
ATOM 2614 O O . LEU A 1 432 ? -13.723 7.437 -19.403 1.00 49.65 432 LEU A O 1
ATOM 2619 N N . PRO A 1 433 ? -12.952 5.354 -19.068 1.00 55.49 433 PRO A N 1
ATOM 2620 C CA . PRO A 1 433 ? -13.634 4.810 -20.245 1.00 57.22 433 PRO A CA 1
ATOM 2621 C C . PRO A 1 433 ? -15.153 4.976 -20.241 1.00 61.50 433 PRO A C 1
ATOM 2622 O O . PRO A 1 433 ? -15.789 4.819 -21.282 1.00 64.60 433 PRO A O 1
ATOM 2626 N N . ASN A 1 434 ? -15.727 5.291 -19.071 1.00 65.00 434 ASN A N 1
ATOM 2627 C CA . ASN A 1 434 ? -17.157 5.525 -18.945 1.00 68.39 434 ASN A CA 1
ATOM 2628 C C . ASN A 1 434 ? -17.460 7.023 -19.000 1.00 68.41 434 ASN A C 1
ATOM 2629 O O . ASN A 1 434 ? -18.554 7.438 -18.622 1.00 70.37 434 ASN A O 1
ATOM 2634 N N . GLY A 1 435 ? -16.485 7.830 -19.444 1.00 66.10 435 GLY A N 1
ATOM 2635 C CA . GLY A 1 435 ? -16.689 9.256 -19.649 1.00 63.76 435 GLY A CA 1
ATOM 2636 C C . GLY A 1 435 ? -16.306 10.094 -18.430 1.00 64.07 435 GLY A C 1
ATOM 2637 O O . GLY A 1 435 ? -15.938 11.259 -18.578 1.00 65.24 435 GLY A O 1
ATOM 2638 N N . GLN A 1 436 ? -16.401 9.500 -17.231 1.00 61.68 436 GLN A N 1
ATOM 2639 C CA . GLN A 1 436 ? -16.127 10.203 -15.987 1.00 58.01 436 GLN A CA 1
ATOM 2640 C C . GLN A 1 436 ? -14.659 10.621 -15.945 1.00 54.05 436 GLN A C 1
ATOM 2641 O O . GLN A 1 436 ? -13.807 9.967 -16.541 1.00 50.26 436 GLN A O 1
ATOM 2647 N N . PRO A 1 437 ? -14.313 11.713 -15.224 1.00 52.22 437 PRO A N 1
ATOM 2648 C CA . PRO A 1 437 ? -12.946 12.232 -15.224 1.00 50.76 437 PRO A CA 1
ATOM 2649 C C . PRO A 1 437 ? -11.986 11.357 -14.424 1.00 48.67 437 PRO A C 1
ATOM 2650 O O . PRO A 1 437 ? -12.413 10.537 -13.614 1.00 48.15 437 PRO A O 1
ATOM 2654 N N . LEU A 1 438 ? -10.686 11.558 -14.658 1.00 46.77 438 LEU A N 1
ATOM 2655 C CA . LEU A 1 438 ? -9.651 10.852 -13.923 1.00 46.69 438 LEU A CA 1
ATOM 2656 C C . LEU A 1 438 ? -9.611 11.388 -12.494 1.00 48.12 438 LEU A C 1
ATOM 2657 O O . LEU A 1 438 ? -10.028 12.519 -12.251 1.00 51.73 438 LEU A O 1
ATOM 2662 N N . PRO A 1 439 ? -9.128 10.599 -11.504 1.00 47.48 439 PRO A N 1
ATOM 2663 C CA . PRO A 1 439 ? -8.932 11.097 -10.139 1.00 47.19 439 PRO A CA 1
ATOM 2664 C C . PRO A 1 439 ? -7.974 12.283 -10.036 1.00 47.33 439 PRO A C 1
ATOM 2665 O O . PRO A 1 439 ? -7.437 12.737 -11.043 1.00 47.36 439 PRO A O 1
ATOM 2669 N N . PRO A 1 440 ? -7.740 12.831 -8.821 1.00 48.66 440 PRO A N 1
ATOM 2670 C CA . PRO A 1 440 ? -6.662 13.802 -8.607 1.00 48.54 440 PRO A CA 1
ATOM 2671 C C . PRO A 1 440 ? -5.293 13.201 -8.928 1.00 47.56 440 PRO A C 1
ATOM 2672 O O . PRO A 1 440 ? -4.922 12.167 -8.370 1.00 47.38 440 PRO A O 1
ATOM 2676 N N . LEU A 1 441 ? -4.558 13.862 -9.835 1.00 45.21 441 LEU A N 1
ATOM 2677 C CA . LEU A 1 441 ? -3.297 13.352 -10.356 1.00 45.03 441 LEU A CA 1
ATOM 2678 C C . LEU A 1 441 ? -2.180 14.389 -10.221 1.00 45.48 441 LEU A C 1
ATOM 2679 O O . LEU A 1 441 ? -1.057 14.042 -9.859 1.00 44.75 441 LEU A O 1
ATOM 2684 N N . PHE A 1 442 ? -2.487 15.654 -10.538 1.00 46.29 442 PHE A N 1
ATOM 2685 C CA . PHE A 1 442 ? -1.468 16.677 -10.709 1.00 45.97 442 PHE A CA 1
ATOM 2686 C C . PHE A 1 442 ? -1.614 17.783 -9.666 1.00 46.12 442 PHE A C 1
ATOM 2687 O O . PHE A 1 442 ? -0.960 18.818 -9.779 1.00 45.73 442 PHE A O 1
ATOM 2695 N N . ASN A 1 443 ? -2.449 17.549 -8.645 1.00 46.02 443 ASN A N 1
ATOM 2696 C CA . ASN A 1 443 ? -2.705 18.534 -7.605 1.00 45.87 443 ASN A CA 1
ATOM 2697 C C . ASN A 1 443 ? -1.617 18.424 -6.537 1.00 47.39 443 ASN A C 1
ATOM 2698 O O . ASN A 1 443 ? -1.898 18.140 -5.375 1.00 48.93 443 ASN A O 1
ATOM 2703 N N . PHE A 1 444 ? -0.369 18.677 -6.946 1.00 47.27 444 PHE A N 1
ATOM 2704 C CA . PHE A 1 444 ? 0.786 18.502 -6.082 1.00 48.33 444 PHE A CA 1
ATOM 2705 C C . PHE A 1 444 ? 0.842 19.616 -5.037 1.00 51.93 444 PHE A C 1
ATOM 2706 O O . PHE A 1 444 ? 0.489 20.759 -5.320 1.00 52.93 444 PHE A O 1
ATOM 2714 N N . THR A 1 445 ? 1.286 19.256 -3.826 1.00 55.35 445 THR A N 1
ATOM 2715 C CA . THR A 1 445 ? 1.619 20.224 -2.791 1.00 54.88 445 THR A CA 1
ATOM 2716 C C . THR A 1 445 ? 3.071 20.649 -3.013 1.00 54.96 445 THR A C 1
ATOM 2717 O O . THR A 1 445 ? 3.844 19.893 -3.596 1.00 55.06 445 THR A O 1
ATOM 2721 N N . PRO A 1 446 ? 3.489 21.874 -2.610 1.00 56.23 446 PRO A N 1
ATOM 2722 C CA . PRO A 1 446 ? 4.857 22.336 -2.861 1.00 56.87 446 PRO A CA 1
ATOM 2723 C C . PRO A 1 446 ? 5.930 21.448 -2.229 1.00 58.96 446 PRO A C 1
ATOM 2724 O O . PRO A 1 446 ? 7.015 21.298 -2.789 1.00 59.42 446 PRO A O 1
ATOM 2728 N N . GLU A 1 447 ? 5.613 20.860 -1.068 1.00 59.97 447 GLU A N 1
ATOM 2729 C CA . GLU A 1 447 ? 6.517 19.939 -0.395 1.00 60.24 447 GLU A CA 1
ATOM 2730 C C . GLU A 1 447 ? 6.643 18.652 -1.210 1.00 56.72 447 GLU A C 1
ATOM 2731 O O . GLU A 1 447 ? 7.695 18.017 -1.210 1.00 54.70 447 GLU A O 1
ATOM 2737 N N . GLU A 1 448 ? 5.564 18.287 -1.912 1.00 54.76 448 GLU A N 1
ATOM 2738 C CA . GLU A 1 448 ? 5.546 17.115 -2.772 1.00 54.03 448 GLU A CA 1
ATOM 2739 C C . GLU A 1 448 ? 6.573 17.297 -3.891 1.00 55.24 448 GLU A C 1
ATOM 2740 O O . GLU A 1 448 ? 7.205 16.330 -4.308 1.00 56.79 448 GLU A O 1
ATOM 2746 N N . LEU A 1 449 ? 6.737 18.545 -4.358 1.00 56.98 449 LEU A N 1
ATOM 2747 C CA . LEU A 1 449 ? 7.603 18.867 -5.484 1.00 56.81 449 LEU A CA 1
ATOM 2748 C C . LEU A 1 449 ? 8.922 19.489 -5.026 1.00 60.25 449 LEU A C 1
ATOM 2749 O O . LEU A 1 449 ? 9.642 20.060 -5.843 1.00 61.14 449 LEU A O 1
ATOM 2754 N N . ALA A 1 450 ? 9.252 19.361 -3.734 1.00 65.59 450 ALA A N 1
ATOM 2755 C CA . ALA A 1 450 ? 10.494 19.900 -3.197 1.00 68.38 450 ALA A CA 1
ATOM 2756 C C . ALA A 1 450 ? 11.703 19.210 -3.835 1.00 73.11 450 ALA A C 1
ATOM 2757 O O . ALA A 1 450 ? 12.819 19.719 -3.749 1.00 69.47 450 ALA A O 1
ATOM 2759 N N . HIS A 1 451 ? 11.474 18.040 -4.451 1.00 79.17 451 HIS A N 1
ATOM 2760 C CA . HIS A 1 451 ? 12.444 17.419 -5.341 1.00 80.62 451 HIS A CA 1
ATOM 2761 C C . HIS A 1 451 ? 12.728 18.394 -6.483 1.00 77.19 451 HIS A C 1
ATOM 2762 O O . HIS A 1 451 ? 11.886 18.605 -7.356 1.00 68.36 451 HIS A O 1
ATOM 2769 N N . ALA A 1 452 ? 13.939 18.963 -6.460 1.00 79.61 452 ALA A N 1
ATOM 2770 C CA . ALA A 1 452 ? 14.247 20.223 -7.120 1.00 83.18 452 ALA A CA 1
ATOM 2771 C C . ALA A 1 452 ? 13.753 20.263 -8.567 1.00 79.92 452 ALA A C 1
ATOM 2772 O O . ALA A 1 452 ? 12.873 21.060 -8.887 1.00 80.29 452 ALA A O 1
ATOM 2774 N N . PRO A 1 453 ? 14.266 19.392 -9.471 1.00 71.50 453 PRO A N 1
ATOM 2775 C CA . PRO A 1 453 ? 14.372 19.724 -10.896 1.00 67.48 453 PRO A CA 1
ATOM 2776 C C . PRO A 1 453 ? 13.143 20.397 -11.505 1.00 63.95 453 PRO A C 1
ATOM 2777 O O . PRO A 1 453 ? 12.030 19.893 -11.373 1.00 66.53 453 PRO A O 1
ATOM 2781 N N . ASP A 1 454 ? 13.367 21.538 -12.171 1.00 60.28 454 ASP A N 1
ATOM 2782 C CA . ASP A 1 454 ? 12.314 22.254 -12.874 1.00 58.86 454 ASP A CA 1
ATOM 2783 C C . ASP A 1 454 ? 11.922 21.482 -14.131 1.00 60.03 454 ASP A C 1
ATOM 2784 O O . ASP A 1 454 ? 10.745 21.426 -14.478 1.00 59.94 454 ASP A O 1
ATOM 2789 N N . GLU A 1 455 ? 12.920 20.899 -14.807 1.00 61.73 455 GLU A N 1
ATOM 2790 C CA . GLU A 1 455 ? 12.686 19.969 -15.902 1.00 61.64 455 GLU A CA 1
ATOM 2791 C C . GLU A 1 455 ? 11.549 19.017 -15.545 1.00 61.28 455 GLU A C 1
ATOM 2792 O O . GLU A 1 455 ? 10.564 18.919 -16.274 1.00 61.42 455 GLU A O 1
ATOM 2798 N N . LEU A 1 456 ? 11.717 18.327 -14.411 1.00 60.34 456 LEU A N 1
ATOM 2799 C CA . LEU A 1 456 ? 10.759 17.346 -13.930 1.00 58.85 456 LEU A CA 1
ATOM 2800 C C . LEU A 1 456 ? 9.408 18.023 -13.702 1.00 55.48 456 LEU A C 1
ATOM 2801 O O . LEU A 1 456 ? 8.396 17.574 -14.234 1.00 53.02 456 LEU A O 1
ATOM 2806 N N . ARG A 1 457 ? 9.412 19.120 -12.934 1.00 54.46 457 ARG A N 1
ATOM 2807 C CA . ARG A 1 457 ? 8.197 19.844 -12.588 1.00 55.25 457 ARG A CA 1
ATOM 2808 C C . ARG A 1 457 ? 7.356 20.115 -13.835 1.00 55.26 457 ARG A C 1
ATOM 2809 O O . ARG A 1 457 ? 6.149 19.885 -13.826 1.00 56.21 457 ARG A O 1
ATOM 2817 N N . LEU A 1 458 ? 8.005 20.600 -14.901 1.00 54.94 458 LEU A N 1
ATOM 2818 C CA . LEU A 1 458 ? 7.310 21.052 -16.098 1.00 55.93 458 LEU A CA 1
ATOM 2819 C C . LEU A 1 458 ? 6.601 19.883 -16.782 1.00 55.34 458 LEU A C 1
ATOM 2820 O O . LEU A 1 458 ? 5.432 19.999 -17.141 1.00 53.51 458 LEU A O 1
ATOM 2825 N N . ARG A 1 459 ? 7.314 18.764 -16.960 1.00 57.43 459 ARG A N 1
ATOM 2826 C CA . ARG A 1 459 ? 6.729 17.550 -17.510 1.00 59.73 459 ARG A CA 1
ATOM 2827 C C . ARG A 1 459 ? 5.650 17.000 -16.577 1.00 58.94 459 ARG A C 1
ATOM 2828 O O . ARG A 1 459 ? 4.702 16.365 -17.034 1.00 56.49 459 ARG A O 1
ATOM 2836 N N . LEU A 1 460 ? 5.819 17.234 -15.270 1.00 59.08 460 LEU A N 1
ATOM 2837 C CA . LEU A 1 460 ? 5.013 16.581 -14.253 1.00 58.65 460 LEU A CA 1
ATOM 2838 C C . LEU A 1 460 ? 3.608 17.180 -14.236 1.00 58.43 460 LEU A C 1
ATOM 2839 O O . LEU A 1 460 ? 2.627 16.451 -14.358 1.00 61.04 460 LEU A O 1
ATOM 2844 N N . ILE A 1 461 ? 3.522 18.508 -14.094 1.00 58.23 461 ILE A N 1
ATOM 2845 C CA . ILE A 1 461 ? 2.242 19.197 -14.126 1.00 59.55 461 ILE A CA 1
ATOM 2846 C C . ILE A 1 461 ? 1.964 19.627 -15.564 1.00 60.16 461 ILE A C 1
ATOM 2847 O O . ILE A 1 461 ? 2.786 20.304 -16.176 1.00 58.57 461 ILE A O 1
ATOM 2852 N N . PRO A 1 462 ? 0.793 19.265 -16.141 1.00 62.33 462 PRO A N 1
ATOM 2853 C CA . PRO A 1 462 ? 0.459 19.650 -17.514 1.00 64.29 462 PRO A CA 1
ATOM 2854 C C . PRO A 1 462 ? 0.130 21.138 -17.639 1.00 66.07 462 PRO A C 1
ATOM 2855 O O . PRO A 1 462 ? 0.202 21.878 -16.660 1.00 67.91 462 PRO A O 1
ATOM 2859 N N . GLU A 1 463 ? -0.219 21.562 -18.859 1.00 68.87 463 GLU A N 1
ATOM 2860 C CA . GLU A 1 463 ? -0.529 22.953 -19.154 1.00 72.34 463 GLU A CA 1
ATOM 2861 C C . GLU A 1 463 ? -1.736 23.416 -18.338 1.00 73.97 463 GLU A C 1
ATOM 2862 O O . GLU A 1 463 ? -1.727 24.514 -17.784 1.00 73.47 463 GLU A O 1
ATOM 2868 N N . HIS A 1 464 ? -2.772 22.571 -18.285 1.00 74.26 464 HIS A N 1
ATOM 2869 C CA . HIS A 1 464 ? -3.963 22.846 -17.496 1.00 74.43 464 HIS A CA 1
ATOM 2870 C C . HIS A 1 464 ? -3.656 22.639 -16.006 1.00 76.28 464 HIS A C 1
ATOM 2871 O O . HIS A 1 464 ? -2.621 22.004 -15.700 1.00 76.14 464 HIS A O 1
#

Radius of gyration: 21.43 Å; Cα contacts (8 Å, |Δi|>4): 652; chains: 1; bounding box: 58×44×58 Å

Nearest PDB structures (foldseek):
  8qcw-assembly1_A  TM=1.003E+00  e=3.808E-67  Lotus japonicus
  5oy4-assembly2_B  TM=9.388E-01  e=2.305E-45  Homo sapiens
  4j1r-assembly6_D  TM=9.399E-01  e=4.926E-44  Homo sapiens
  4pte-assembly1_B  TM=9.472E-01  e=1.274E-43  Homo sapiens
  7sxj-assembly1_A  TM=9.282E-01  e=1.274E-43  Homo sapiens

Sequence (357 aa):
NEKDIEASIVSGNGTETGQIITTAQPKQTISYMAERVVGTGSFGVVFQAKCLETGEAVAIKKVLQDKRYKNRELQVMRTVDHPNIVKLKHCFFSTTDKDELYLNLVLEFVPETVYKVSKQYIRVHQHMPIIYVQLYIYQICRALNYLHQVIGVCHRDIKPQNLLVNPQTHQLKICDFGSAKMLVPGEPNISICSRYYRAPELIFGATEYTTAIDMWSVGCVLAELLLGHPLFPGESGVDQLVEIIKVLGTPTREEIRCMNPHYNEFKFPQIKAHPWHKVFYKRMPPEAVDLVSRLLQYSPNLRCTALAACAHPFFNDLRDPNASLPNGQPLPPLFNFTPEELAHAPDELRLRLIPEH

InterPro domains:
  IPR000719 Protein kinase domain [PF00069] (139-422)
  IPR000719 Protein kinase domain [PS50011] (138-422)
  IPR000719 Protein kinase domain [SM00220] (138-422)
  IPR008271 Serine/threonine-protein kinase, active site [PS00108] (259-271)
  IPR011009 Protein kinase-like domain superfamily [SSF56112] (137-447)
  IPR017441 Protein kinase, ATP binding site [PS00107] (144-168)
  IPR039192 Glycogen synthase kinase 3, catalytic domain [cd14137] (133-425)
  IPR050591 Glycogen Synthase Kinase-3 [PTHR24057] (98-466)

Secondary structure (DSSP, 8-state):
-------EEE-SSS--EEEE---------EEEEEEEE----SS-EEEEEEETTT--EEEEEEEE---SS---HHHHHHT---TTBPPEEEEEE---SSS--EEEEEEE---EEHHHHHHHHHHTT-PPPHHHHHHHHHHHHHHHHIIIIII--B-----GGGEEE-TTT--EEE---TT-B---SSS-------GGG--HHHHTT-SS--THHHHHHHHHHHHHHHHTS-SS--SSHHHHHHHHHHHH-SPPHHHHHHH-GGG-------PPP--GGGTS-SSS-HHHHHHHHHHS-SSTTTSPPHHHHHTSGGGSGGG-TT---TTSPPP-S-S---TTTT-S--HHHHHHHS---

Organism: Lotus japonicus (NCBI:txid34305)

B-factor: mean 57.93, std 17.14, range [12.67, 117.67]

Foldseek 3Di:
DPPAAAWDWDDDVVWTKIWDFQDDPHTDIWMWTWAAWDAADPFFTWTWIATPVPRFIWIKTKGHDDPPDDACQVVLQVPDDDQAAWHFRGWHWDDDDPRDIIIITTTHDFPAWQVRVLVVCVVVPHADDLVLLLQQLLSLLLSLLCCCQVVQKQLQADDRVQWGAHPPQRRIHGHDSRPMGNQDPPPWAQLGYDLLQAACLSLLPHTRDGSLRVLSSSLQVSLCNQVSHGQQPAPDSVSSVVSLCAAQWDDDLVLNCLSHVVSPDDPDDTGDHPYLCVSGDPPPDPQSSVLSVLSNDSRSVSHDHSLQSSLGPSNVLLQDPCHDDPVSHRHPDRQPDDVSSVVVDDPVSNDSNHHPD

Solvent-accessible surface area: 18301 Å² total